Protein AF-A0A0D7BAQ0-F1 (afdb_monomer)

Secondary structure (DSSP, 8-state):
--TTTSPPPPTT-TTSTT-HHHHHHHHHHHHHHHHHHHHHHHHHHHHHHHHHHHHHHHHHHHHHHHGGGS--HHHHHHHHHHHHHHHHHHHHTT--GGGSPPPS--TTSPP---HHHHHHHHHHHHHHHHHHHHHHHHHHHHHHHHHHHSPPPS-HHHHHHHHHHHHHHHHHTTHHHHHHHHHHHHHHHHHHHHHHHHHHHHH-

Organism: NCBI:txid1314674

Structure (mmCIF, N/CA/C/O backbone):
data_AF-A0A0D7BAQ0-F1
#
_entry.id   AF-A0A0D7BAQ0-F1
#
loop_
_atom_site.group_PDB
_atom_site.id
_atom_site.type_symbol
_atom_site.label_atom_id
_atom_site.label_alt_id
_atom_site.label_comp_id
_atom_site.label_asym_id
_atom_site.label_entity_id
_atom_site.label_seq_id
_atom_site.pdbx_PDB_ins_code
_atom_site.Cartn_x
_atom_site.Cartn_y
_atom_site.Cartn_z
_atom_site.occupancy
_atom_site.B_iso_or_equiv
_atom_site.auth_seq_id
_atom_site.auth_comp_id
_atom_site.auth_asym_id
_atom_site.auth_atom_id
_atom_site.pdbx_PDB_model_num
ATOM 1 N N . ASP A 1 1 ? -19.296 -17.611 36.988 1.00 74.00 1 ASP A N 1
ATOM 2 C CA . ASP A 1 1 ? -20.441 -17.110 37.763 1.00 74.00 1 ASP A CA 1
ATOM 3 C C . ASP A 1 1 ? -20.074 -15.770 38.400 1.00 74.00 1 ASP A C 1
ATOM 5 O O . ASP A 1 1 ? -19.081 -15.692 39.117 1.00 74.00 1 ASP A O 1
ATOM 9 N N . TYR A 1 2 ? -20.803 -14.703 38.065 1.00 78.00 2 TYR A N 1
ATOM 10 C CA . TYR A 1 2 ? -20.514 -13.342 38.534 1.00 78.00 2 TYR A CA 1
ATOM 11 C C . TYR A 1 2 ? -20.986 -13.081 39.969 1.00 78.00 2 TYR A C 1
ATOM 13 O O . TYR A 1 2 ? -20.506 -12.139 40.601 1.00 78.00 2 TYR A O 1
ATOM 21 N N . THR A 1 3 ? -21.876 -13.924 40.498 1.00 75.31 3 THR A N 1
ATOM 22 C CA . THR A 1 3 ? -22.394 -13.815 41.872 1.00 75.31 3 THR A CA 1
ATOM 23 C C . THR A 1 3 ? -21.306 -14.059 42.921 1.00 75.31 3 THR A C 1
ATOM 25 O O . THR A 1 3 ? -21.294 -13.406 43.959 1.00 75.31 3 THR A O 1
ATOM 28 N N . HIS A 1 4 ? -20.321 -14.905 42.604 1.00 78.62 4 HIS A N 1
ATOM 29 C CA . HIS A 1 4 ? -19.128 -15.129 43.423 1.00 78.62 4 HIS A CA 1
ATOM 30 C C . HIS A 1 4 ? -18.068 -14.023 43.282 1.00 78.62 4 HIS A C 1
ATOM 32 O O . HIS A 1 4 ? -17.250 -13.838 44.180 1.00 78.62 4 HIS A O 1
ATOM 38 N N . LYS A 1 5 ? -18.062 -13.287 42.160 1.00 83.38 5 LYS A N 1
ATOM 39 C CA . LYS A 1 5 ? -17.069 -12.237 41.864 1.00 83.38 5 LYS A CA 1
ATOM 40 C C . LYS A 1 5 ? -17.479 -10.870 42.418 1.00 83.38 5 LYS A C 1
ATOM 42 O O . LYS A 1 5 ? -16.619 -10.083 42.811 1.00 83.38 5 LYS A O 1
ATOM 47 N N . TYR A 1 6 ? -18.781 -10.584 42.461 1.00 85.56 6 TYR A N 1
ATOM 48 C CA . TYR A 1 6 ? -19.325 -9.326 42.963 1.00 85.56 6 TYR A CA 1
ATOM 49 C C . TYR A 1 6 ? -20.476 -9.575 43.943 1.00 85.56 6 TYR A C 1
ATOM 51 O O . TYR A 1 6 ? -21.521 -10.112 43.565 1.00 85.56 6 TYR A O 1
ATOM 59 N N . ALA A 1 7 ? -20.290 -9.119 45.186 1.00 83.50 7 ALA A N 1
ATOM 60 C CA . ALA A 1 7 ? -21.321 -9.144 46.221 1.00 83.50 7 ALA A CA 1
ATOM 61 C C . ALA A 1 7 ? -22.587 -8.390 45.780 1.00 83.50 7 ALA A C 1
ATOM 63 O O . ALA A 1 7 ? -22.515 -7.469 44.962 1.00 83.50 7 ALA A O 1
ATOM 64 N N . GLU A 1 8 ? -23.737 -8.792 46.320 1.00 83.56 8 GLU A N 1
ATOM 65 C CA . GLU A 1 8 ? -25.006 -8.106 46.077 1.00 83.56 8 GLU A CA 1
ATOM 66 C C . GLU A 1 8 ? -24.949 -6.657 46.554 1.00 83.56 8 GLU A C 1
ATOM 68 O O . GLU A 1 8 ? -24.382 -6.342 47.604 1.00 83.56 8 GLU A O 1
ATOM 73 N N . ASP A 1 9 ? -25.520 -5.765 45.748 1.00 85.44 9 ASP A N 1
ATOM 74 C CA . ASP A 1 9 ? -25.642 -4.375 46.147 1.00 85.44 9 ASP A CA 1
ATOM 75 C C . ASP A 1 9 ? -26.728 -4.252 47.228 1.00 85.44 9 ASP A C 1
ATOM 77 O O . ASP A 1 9 ? -27.717 -4.986 47.201 1.00 85.44 9 ASP A O 1
ATOM 81 N N . PRO A 1 10 ? -26.596 -3.304 48.170 1.00 83.88 10 PRO A N 1
ATOM 82 C CA . PRO A 1 10 ? -27.653 -3.023 49.130 1.00 83.88 10 PRO A CA 1
ATOM 83 C C . PRO A 1 10 ? -28.977 -2.672 48.428 1.00 83.88 10 PRO A C 1
ATOM 85 O O . PRO A 1 10 ? -28.941 -2.029 47.368 1.00 83.88 10 PRO A O 1
ATOM 88 N N . PRO A 1 11 ? -30.135 -2.973 49.048 1.00 78.25 11 PRO A N 1
ATOM 89 C CA . PRO A 1 11 ? -31.437 -2.585 48.516 1.00 78.25 11 PRO A CA 1
ATOM 90 C C . PRO A 1 11 ? -31.461 -1.098 48.130 1.00 78.25 11 PRO A C 1
ATOM 92 O O . PRO A 1 11 ? -30.957 -0.244 48.863 1.00 78.25 11 PRO A O 1
ATOM 95 N N . HIS A 1 12 ? -32.021 -0.792 46.956 1.00 78.62 12 HIS A N 1
ATOM 96 C CA . HIS A 1 12 ? -32.077 0.546 46.337 1.00 78.62 12 HIS A CA 1
ATOM 97 C C . HIS A 1 12 ? -30.748 1.128 45.811 1.00 78.62 12 HIS A C 1
ATOM 99 O O . HIS A 1 12 ? -30.758 2.220 45.239 1.00 78.62 12 HIS A O 1
ATOM 105 N N . LYS A 1 13 ? -29.611 0.424 45.925 1.00 81.12 13 LYS A N 1
ATOM 106 C CA . LYS A 1 13 ? -28.320 0.841 45.330 1.00 81.12 13 LYS A CA 1
ATOM 107 C C . LYS A 1 13 ? -27.930 0.079 44.061 1.00 81.12 13 LYS A C 1
ATOM 109 O O . LYS A 1 13 ? -26.912 0.404 43.453 1.00 81.12 13 LYS A O 1
ATOM 114 N N . GLU A 1 14 ? -28.776 -0.837 43.602 1.00 81.38 14 GLU A N 1
ATOM 115 C CA . GLU A 1 14 ? -28.544 -1.715 42.442 1.00 81.38 14 GLU A CA 1
ATOM 116 C C . GLU A 1 14 ? -28.407 -0.983 41.092 1.00 81.38 14 GLU A C 1
ATOM 118 O O . GLU A 1 14 ? -27.883 -1.536 40.129 1.00 81.38 14 GLU A O 1
ATOM 123 N N . MET A 1 15 ? -28.840 0.281 41.002 1.00 80.62 15 MET A N 1
ATOM 124 C CA . MET A 1 15 ? -28.641 1.138 39.817 1.00 80.62 15 MET A CA 1
ATOM 125 C C . MET A 1 15 ? -27.615 2.260 40.038 1.00 80.62 15 MET A C 1
ATOM 127 O O . MET A 1 15 ? -27.442 3.138 39.185 1.00 80.62 15 MET A O 1
ATOM 131 N N . GLY A 1 16 ? -26.930 2.253 41.184 1.00 86.00 16 GLY A N 1
ATOM 132 C CA . GLY A 1 16 ? -25.910 3.236 41.520 1.00 86.00 16 GLY A CA 1
ATOM 133 C C . GLY A 1 16 ? -24.737 3.243 40.527 1.00 86.00 16 GLY A C 1
ATOM 134 O O . GLY A 1 16 ? -24.518 2.279 39.792 1.00 86.00 16 GLY A O 1
ATOM 135 N N . PRO A 1 17 ? -23.925 4.314 40.503 1.00 85.81 17 PRO A N 1
ATOM 136 C CA . PRO A 1 17 ? -22.794 4.442 39.576 1.00 85.81 17 PRO A CA 1
ATOM 137 C C . PRO A 1 17 ? -21.732 3.336 39.733 1.00 85.81 17 PRO A C 1
ATOM 139 O O . PRO A 1 17 ? -21.004 3.040 38.787 1.00 85.81 17 PRO A O 1
ATOM 142 N N . ALA A 1 18 ? -21.666 2.702 40.908 1.00 87.06 18 ALA A N 1
ATOM 143 C CA . ALA A 1 18 ? -20.763 1.596 41.224 1.00 87.06 18 ALA A CA 1
ATOM 144 C C . ALA A 1 18 ? -21.474 0.240 41.400 1.00 87.06 18 ALA A C 1
ATOM 146 O O . ALA A 1 18 ? -20.861 -0.688 41.932 1.00 87.06 18 ALA A O 1
ATOM 147 N N . ALA A 1 19 ? -22.737 0.133 40.973 1.00 89.50 19 ALA A N 1
ATOM 148 C CA . ALA A 1 19 ? -23.523 -1.086 41.118 1.00 89.50 19 ALA A CA 1
ATOM 149 C C . ALA A 1 19 ? -22.883 -2.284 40.405 1.00 89.50 19 ALA A C 1
ATOM 151 O O . ALA A 1 19 ? -22.210 -2.139 39.375 1.00 89.50 19 ALA A O 1
ATOM 152 N N . ARG A 1 20 ? -23.141 -3.477 40.940 1.00 88.62 20 ARG A N 1
ATOM 153 C CA . ARG A 1 20 ? -22.715 -4.776 40.421 1.00 88.62 20 ARG A CA 1
ATOM 154 C C . ARG A 1 20 ? -23.030 -4.932 38.940 1.00 88.62 20 ARG A C 1
ATOM 156 O O . ARG A 1 20 ? -22.159 -5.382 38.203 1.00 88.62 20 ARG A O 1
ATOM 163 N N . LEU A 1 21 ? -24.212 -4.502 38.492 1.00 91.25 21 LEU A N 1
ATOM 164 C CA . LEU A 1 21 ? -24.620 -4.582 37.085 1.00 91.25 21 LEU A CA 1
ATOM 165 C C . LEU A 1 21 ? -23.580 -3.959 36.141 1.00 91.25 21 LEU A C 1
ATOM 167 O O . LEU A 1 21 ? -23.201 -4.574 35.150 1.00 91.25 21 LEU A O 1
ATOM 171 N N . TRP A 1 22 ? -23.072 -2.766 36.465 1.00 91.25 22 TRP A N 1
ATOM 172 C CA . TRP A 1 22 ? -22.083 -2.076 35.631 1.00 91.25 22 TRP A CA 1
ATOM 173 C C . TRP A 1 22 ? -20.721 -2.767 35.647 1.00 91.25 22 TRP A C 1
ATOM 175 O O . TRP A 1 22 ? -20.007 -2.733 34.650 1.00 91.25 22 TRP A O 1
ATOM 185 N N . LYS A 1 23 ? -20.351 -3.401 36.765 1.00 90.06 23 LYS A N 1
ATOM 186 C CA . LYS A 1 23 ? -19.109 -4.179 36.861 1.00 90.06 23 LYS A CA 1
ATOM 187 C C . LYS A 1 23 ? -19.191 -5.443 36.005 1.00 90.06 23 LYS A C 1
ATOM 189 O O . LYS A 1 23 ? -18.292 -5.678 35.210 1.00 90.06 23 LYS A O 1
ATOM 194 N N . VAL A 1 24 ? -20.301 -6.179 36.102 1.00 91.62 24 VAL A N 1
ATOM 195 C CA . VAL A 1 24 ? -20.573 -7.364 35.272 1.00 91.62 24 VAL A CA 1
ATOM 196 C C . VAL A 1 24 ? -20.623 -6.997 33.790 1.00 91.62 24 VAL A C 1
ATOM 198 O O . VAL A 1 24 ? -19.991 -7.661 32.977 1.00 91.62 24 VAL A O 1
ATOM 201 N N . TYR A 1 25 ? -21.314 -5.910 33.438 1.00 90.94 25 TYR A N 1
ATOM 202 C CA . TYR A 1 25 ? -21.358 -5.417 32.063 1.00 90.94 25 TYR A CA 1
ATOM 203 C C . TYR A 1 25 ? -19.962 -5.088 31.526 1.00 90.94 25 TYR A C 1
ATOM 205 O O . TYR A 1 25 ? -19.629 -5.498 30.423 1.00 90.94 25 TYR A O 1
ATOM 213 N N . ASN A 1 26 ? -19.143 -4.358 32.291 1.00 92.31 26 ASN A N 1
ATOM 214 C CA . ASN A 1 26 ? -17.795 -3.997 31.854 1.00 92.31 26 ASN A CA 1
ATOM 215 C C . ASN A 1 26 ? -16.884 -5.223 31.713 1.00 92.31 26 ASN A C 1
ATOM 217 O O . ASN A 1 26 ? -16.086 -5.255 30.785 1.00 92.31 26 ASN A O 1
ATOM 221 N N . ASP A 1 27 ? -17.006 -6.218 32.596 1.00 91.12 27 ASP A N 1
ATOM 222 C CA . ASP A 1 27 ? -16.268 -7.480 32.481 1.00 91.12 27 ASP A CA 1
ATOM 223 C C . ASP A 1 27 ? -16.623 -8.223 31.189 1.00 91.12 27 ASP A C 1
ATOM 225 O O . ASP A 1 27 ? -15.735 -8.670 30.467 1.00 91.12 27 ASP A O 1
ATOM 229 N N . GLU A 1 28 ? -17.916 -8.351 30.889 1.00 91.81 28 GLU A N 1
ATOM 230 C CA . GLU A 1 28 ? -18.373 -9.060 29.693 1.00 91.81 28 GLU A CA 1
ATOM 231 C C . GLU A 1 28 ? -18.040 -8.280 28.415 1.00 91.81 28 GLU A C 1
ATOM 233 O O . GLU A 1 28 ? -17.529 -8.846 27.451 1.00 91.81 28 GLU A O 1
ATOM 238 N N . ALA A 1 29 ? -18.243 -6.959 28.436 1.00 91.12 29 ALA A N 1
ATOM 239 C CA . ALA A 1 29 ? -17.867 -6.074 27.341 1.00 91.12 29 ALA A CA 1
ATOM 240 C C . ALA A 1 29 ? -16.358 -6.107 27.084 1.00 91.12 29 ALA A C 1
ATOM 242 O O . ALA A 1 29 ? -15.950 -6.120 25.932 1.00 91.12 29 ALA A O 1
ATOM 243 N N . SER A 1 30 ? -15.534 -6.176 28.133 1.00 90.31 30 SER A N 1
ATOM 244 C CA . SER A 1 30 ? -14.080 -6.251 27.986 1.00 90.31 30 SER A CA 1
ATOM 245 C C . SER A 1 30 ? -13.619 -7.538 27.307 1.00 90.31 30 SER A C 1
ATOM 247 O O . SER A 1 30 ? -12.619 -7.491 26.600 1.00 90.31 30 SER A O 1
ATOM 249 N N . LYS A 1 31 ? -14.301 -8.671 27.520 1.00 90.81 31 LYS A N 1
ATOM 250 C CA . LYS A 1 31 ? -13.980 -9.924 26.817 1.00 90.81 31 LYS A CA 1
ATOM 251 C C . LYS A 1 31 ? -14.320 -9.816 25.337 1.00 90.81 31 LYS A C 1
ATOM 253 O O . LYS A 1 31 ? -13.448 -10.014 24.506 1.00 90.81 31 LYS A O 1
ATOM 258 N N . PHE A 1 32 ? -15.551 -9.398 25.034 1.00 91.44 32 PHE A N 1
ATOM 259 C CA . PHE A 1 32 ? -15.997 -9.173 23.659 1.00 91.44 32 PHE A CA 1
ATOM 260 C C . PHE A 1 32 ? -15.091 -8.181 22.916 1.00 91.44 32 PHE A C 1
ATOM 262 O O . PHE A 1 32 ? -14.741 -8.397 21.759 1.00 91.44 32 PHE A O 1
ATOM 269 N N . ASP A 1 33 ? -14.704 -7.092 23.587 1.00 92.44 33 ASP A N 1
ATOM 270 C CA . ASP A 1 33 ? -13.825 -6.076 23.016 1.00 92.44 33 ASP A CA 1
ATOM 271 C C . ASP A 1 33 ? -12.420 -6.608 22.777 1.00 92.44 33 ASP A C 1
ATOM 273 O O . ASP A 1 33 ? -11.841 -6.251 21.759 1.00 92.44 33 ASP A O 1
ATOM 277 N N . SER A 1 34 ? -11.879 -7.438 23.677 1.00 92.00 34 SER A N 1
ATOM 278 C CA . SER A 1 34 ? -10.570 -8.064 23.468 1.00 92.00 34 SER A CA 1
ATOM 279 C C . SER A 1 34 ? -10.599 -8.939 22.225 1.00 92.00 34 SER A C 1
ATOM 281 O O . SER A 1 34 ? -9.824 -8.684 21.314 1.00 92.00 34 SER A O 1
ATOM 283 N N . ASP A 1 35 ? -11.552 -9.871 22.141 1.00 93.25 35 ASP A N 1
ATOM 284 C CA . ASP A 1 35 ? -11.651 -10.812 21.021 1.00 93.25 35 ASP A CA 1
ATOM 285 C C . ASP A 1 35 ? -11.775 -10.063 19.679 1.00 93.25 35 ASP A C 1
ATOM 287 O O . ASP A 1 35 ? -11.009 -10.293 18.747 1.00 93.25 35 ASP A O 1
ATOM 291 N N . MET A 1 36 ? -12.680 -9.079 19.600 1.00 92.44 36 MET A N 1
ATOM 292 C CA . MET A 1 36 ? -12.879 -8.273 18.390 1.00 92.44 36 MET A CA 1
ATOM 293 C C . MET A 1 36 ? -11.643 -7.440 18.018 1.00 92.44 36 MET A C 1
ATOM 295 O O . MET A 1 36 ? -11.319 -7.280 16.840 1.00 92.44 36 MET A O 1
ATOM 299 N N . VAL A 1 37 ? -10.987 -6.834 19.010 1.00 93.56 37 VAL A N 1
ATOM 300 C CA . VAL A 1 37 ? -9.830 -5.965 18.780 1.00 93.56 37 VAL A CA 1
ATOM 301 C C . VAL A 1 37 ? -8.603 -6.769 18.378 1.00 93.56 37 VAL A C 1
ATOM 303 O O . VAL A 1 37 ? -7.846 -6.296 17.530 1.00 93.56 37 VAL A O 1
ATOM 306 N N . ASP A 1 38 ? -8.397 -7.930 18.987 1.00 94.31 38 ASP A N 1
ATOM 307 C CA . ASP A 1 38 ? -7.258 -8.793 18.705 1.00 94.31 38 ASP A CA 1
ATOM 308 C C . ASP A 1 38 ? -7.356 -9.319 17.264 1.00 94.31 38 ASP A C 1
ATOM 310 O O . ASP A 1 38 ? -6.421 -9.111 16.491 1.00 94.31 38 ASP A O 1
ATOM 314 N N . ASP A 1 39 ? -8.535 -9.787 16.831 1.00 94.19 39 ASP A N 1
ATOM 315 C CA . ASP A 1 39 ? -8.791 -10.177 15.434 1.00 94.19 39 ASP A CA 1
ATOM 316 C C . ASP A 1 39 ? -8.488 -9.043 14.436 1.00 94.19 39 ASP A C 1
ATOM 318 O O . ASP A 1 39 ? -7.850 -9.241 13.395 1.00 94.19 39 ASP A O 1
ATOM 322 N N . TRP A 1 40 ? -8.941 -7.818 14.730 1.00 95.38 40 TRP A N 1
ATOM 323 C CA . TRP A 1 40 ? -8.690 -6.674 13.850 1.00 95.38 40 TRP A CA 1
ATOM 324 C C . TRP A 1 40 ? -7.222 -6.260 13.833 1.00 95.38 40 TRP A C 1
ATOM 326 O O . TRP A 1 40 ? -6.709 -5.896 12.774 1.00 95.38 4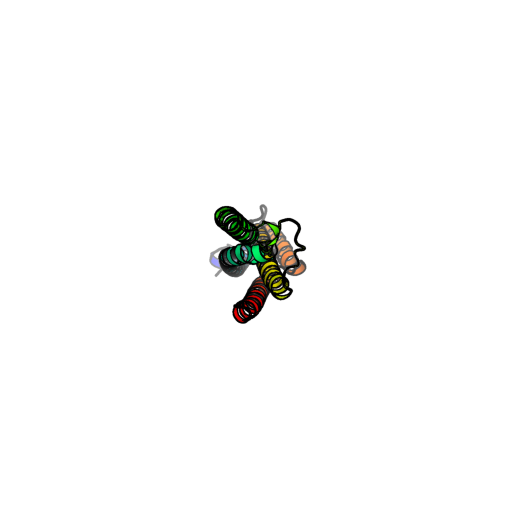0 TRP A O 1
ATOM 336 N N . LYS A 1 41 ? -6.541 -6.276 14.982 1.00 95.31 41 LYS A N 1
ATOM 337 C CA . LYS A 1 41 ? -5.117 -5.935 15.061 1.00 95.31 41 LYS A CA 1
ATOM 338 C C . LYS A 1 41 ? -4.284 -6.931 14.275 1.00 95.31 41 LYS A C 1
ATOM 340 O O . LYS A 1 41 ? -3.522 -6.483 13.424 1.00 95.31 41 LYS A O 1
ATOM 345 N N . ASP A 1 42 ? -4.499 -8.226 14.485 1.00 95.94 42 ASP A N 1
ATOM 346 C CA . ASP A 1 42 ? -3.769 -9.292 13.798 1.00 95.94 42 ASP A CA 1
ATOM 347 C C . ASP A 1 42 ? -3.960 -9.200 12.277 1.00 95.94 42 ASP A C 1
ATOM 349 O O . ASP A 1 42 ? -2.990 -9.239 11.513 1.00 95.94 42 ASP A O 1
ATOM 353 N N . GLY A 1 43 ? -5.199 -8.971 11.823 1.00 95.62 43 GLY A N 1
ATOM 354 C CA . GLY A 1 43 ? -5.497 -8.753 10.407 1.00 95.62 43 GLY A CA 1
ATOM 355 C C . GLY A 1 43 ? -4.795 -7.520 9.824 1.00 95.62 43 GLY A C 1
ATOM 356 O O . GLY A 1 43 ? -4.222 -7.584 8.735 1.00 95.62 43 GLY A O 1
ATOM 357 N N . LEU A 1 44 ? -4.795 -6.395 10.548 1.00 97.38 44 LEU A N 1
ATOM 358 C CA . LEU A 1 44 ? -4.116 -5.165 10.125 1.00 97.38 44 LEU A CA 1
ATOM 359 C C . LEU A 1 44 ? -2.588 -5.301 10.154 1.00 97.38 44 LEU A C 1
ATOM 361 O O . LEU A 1 44 ? -1.917 -4.738 9.291 1.00 97.38 44 LEU A O 1
ATOM 365 N N . ASP A 1 45 ? -2.028 -6.029 11.120 1.00 97.19 45 ASP A N 1
ATOM 366 C CA . ASP A 1 45 ? -0.598 -6.329 11.210 1.00 97.19 45 ASP A CA 1
ATOM 367 C C . ASP A 1 45 ? -0.126 -7.153 10.012 1.00 97.19 45 ASP A C 1
ATOM 369 O O . ASP A 1 45 ? 0.817 -6.755 9.321 1.00 97.19 45 ASP A O 1
ATOM 373 N N . MET A 1 46 ? -0.831 -8.243 9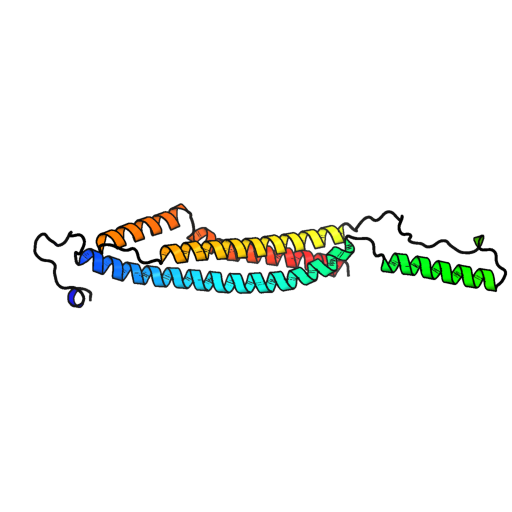.701 1.00 96.81 46 MET A N 1
ATOM 374 C CA . MET A 1 46 ? -0.544 -9.057 8.519 1.00 96.81 46 MET A CA 1
ATOM 375 C C . MET A 1 46 ? -0.638 -8.228 7.232 1.00 96.81 46 MET A C 1
ATOM 377 O O . MET A 1 46 ? 0.249 -8.296 6.377 1.00 96.81 46 MET A O 1
ATOM 381 N N . LEU A 1 47 ? -1.687 -7.413 7.104 1.00 96.94 47 LEU A N 1
ATOM 382 C CA . LEU A 1 47 ? -1.898 -6.563 5.939 1.00 96.94 47 LEU A CA 1
ATOM 383 C C . LEU A 1 47 ? -0.771 -5.539 5.753 1.00 96.94 47 LEU A C 1
ATOM 385 O O . LEU A 1 47 ? -0.325 -5.319 4.629 1.00 96.94 47 LEU A O 1
ATOM 389 N N . LEU A 1 48 ? -0.297 -4.925 6.839 1.00 97.81 48 LEU A N 1
ATOM 390 C CA . LEU A 1 48 ? 0.794 -3.950 6.803 1.00 97.81 48 LEU A CA 1
ATOM 391 C C . LEU A 1 48 ? 2.121 -4.584 6.393 1.00 97.81 48 LEU A C 1
ATOM 393 O O . LEU A 1 48 ? 2.842 -4.002 5.583 1.00 97.81 48 LEU A O 1
ATOM 397 N N . VAL A 1 49 ? 2.431 -5.777 6.907 1.00 97.81 49 VAL A N 1
ATOM 398 C CA . VAL A 1 49 ? 3.625 -6.529 6.490 1.00 97.81 49 VAL A CA 1
ATOM 399 C C . VAL A 1 49 ? 3.547 -6.857 5.002 1.00 97.81 49 VAL A C 1
ATOM 401 O O . VAL A 1 49 ? 4.502 -6.608 4.265 1.00 97.81 49 VAL A O 1
ATOM 404 N N . PHE A 1 50 ? 2.397 -7.352 4.541 1.00 96.56 50 PHE A N 1
ATOM 405 C CA . PHE A 1 50 ? 2.185 -7.655 3.130 1.00 96.56 50 PHE A CA 1
ATOM 406 C C . PHE A 1 50 ? 2.327 -6.406 2.249 1.00 96.56 50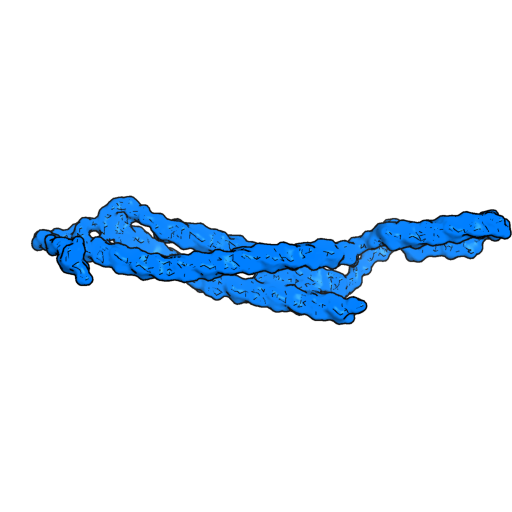 PHE A C 1
ATOM 408 O O . PHE A 1 50 ? 3.075 -6.430 1.275 1.00 96.56 50 PHE A O 1
ATOM 415 N N . ALA A 1 51 ? 1.679 -5.297 2.617 1.00 97.62 51 ALA A N 1
ATOM 416 C CA . ALA A 1 51 ? 1.756 -4.039 1.879 1.00 97.62 51 ALA A CA 1
ATOM 417 C C . ALA A 1 51 ? 3.183 -3.480 1.826 1.00 97.62 51 ALA A C 1
ATOM 419 O O . ALA A 1 51 ? 3.610 -3.003 0.775 1.00 97.62 51 ALA A O 1
ATOM 420 N N . ALA A 1 52 ? 3.946 -3.565 2.918 1.00 96.94 52 ALA A N 1
ATOM 421 C CA . ALA A 1 52 ? 5.335 -3.116 2.949 1.00 96.94 52 ALA A CA 1
ATOM 422 C C . ALA A 1 52 ? 6.229 -3.951 2.019 1.00 96.94 52 ALA A C 1
ATOM 424 O O . ALA A 1 52 ? 6.946 -3.387 1.192 1.00 96.94 52 ALA A O 1
ATOM 425 N N . LEU A 1 53 ? 6.152 -5.283 2.109 1.00 97.56 53 LEU A N 1
ATOM 426 C CA . LEU A 1 53 ? 6.935 -6.189 1.262 1.00 97.56 53 LEU A CA 1
ATOM 427 C C . LEU A 1 53 ? 6.569 -6.035 -0.216 1.00 97.56 53 LEU A C 1
ATOM 429 O O . LEU A 1 53 ? 7.450 -5.903 -1.064 1.00 97.56 53 LEU A O 1
ATOM 433 N N . PHE A 1 54 ? 5.271 -6.000 -0.519 1.00 97.44 54 PHE A N 1
ATOM 434 C CA . PHE A 1 54 ? 4.782 -5.816 -1.878 1.00 97.44 54 PHE A CA 1
ATOM 435 C C . PHE A 1 54 ? 5.214 -4.466 -2.457 1.00 97.44 54 PHE A C 1
ATOM 437 O O . PHE A 1 54 ? 5.723 -4.419 -3.573 1.00 97.44 54 PHE A O 1
ATOM 444 N N . SER A 1 55 ? 5.097 -3.378 -1.689 1.00 97.75 55 SER A N 1
ATOM 445 C CA . SER A 1 55 ? 5.531 -2.050 -2.140 1.00 97.75 55 SER A CA 1
ATOM 446 C C . SER A 1 55 ? 7.037 -1.996 -2.382 1.00 97.75 55 SER A C 1
ATOM 448 O O . SER A 1 55 ? 7.464 -1.368 -3.345 1.00 97.75 55 SER A O 1
ATOM 450 N N . ALA A 1 56 ? 7.845 -2.664 -1.552 1.00 97.06 56 ALA A N 1
ATOM 451 C CA . ALA A 1 56 ? 9.292 -2.722 -1.740 1.00 97.06 56 ALA A CA 1
ATOM 452 C C . ALA A 1 56 ? 9.662 -3.409 -3.062 1.00 97.06 56 ALA A C 1
ATOM 454 O O . ALA A 1 56 ? 10.416 -2.845 -3.851 1.00 97.06 56 ALA A O 1
ATOM 455 N N . VAL A 1 57 ? 9.077 -4.580 -3.333 1.00 96.12 57 VAL A N 1
ATOM 456 C CA . VAL A 1 57 ? 9.284 -5.305 -4.596 1.00 96.12 57 VAL A CA 1
ATOM 457 C C . VAL A 1 57 ? 8.761 -4.494 -5.782 1.00 96.12 57 VAL A C 1
ATOM 459 O O . VAL A 1 57 ? 9.453 -4.326 -6.776 1.00 96.12 57 VAL A O 1
ATOM 462 N N . LEU A 1 58 ? 7.561 -3.926 -5.686 1.00 96.62 58 LEU A N 1
ATOM 463 C CA . LEU A 1 58 ? 6.984 -3.130 -6.766 1.00 96.62 58 LEU A CA 1
ATOM 464 C C . LEU A 1 58 ? 7.802 -1.869 -7.070 1.00 96.62 58 LEU A C 1
ATOM 466 O O . LEU A 1 58 ? 7.923 -1.475 -8.226 1.00 96.62 58 LEU A O 1
ATOM 470 N N . THR A 1 59 ? 8.410 -1.261 -6.051 1.00 96.56 59 THR A N 1
ATOM 471 C CA . THR A 1 59 ? 9.277 -0.092 -6.232 1.00 96.56 59 THR A CA 1
ATOM 472 C C . THR A 1 59 ? 10.502 -0.432 -7.077 1.00 96.56 59 THR A C 1
ATOM 474 O O . THR A 1 59 ? 10.890 0.396 -7.893 1.00 96.56 59 THR A O 1
ATOM 477 N N . THR A 1 60 ? 11.086 -1.633 -6.960 1.00 95.81 60 THR A N 1
ATOM 478 C CA . THR A 1 60 ? 12.224 -2.005 -7.820 1.00 95.81 60 THR A CA 1
ATOM 479 C C . THR A 1 60 ? 11.801 -2.088 -9.282 1.00 95.81 60 THR A C 1
ATOM 481 O O . THR A 1 60 ? 12.465 -1.511 -10.132 1.00 95.81 60 THR A O 1
ATOM 484 N N . PHE A 1 61 ? 10.655 -2.711 -9.572 1.00 93.75 61 PHE A N 1
ATOM 485 C CA . PHE A 1 61 ? 10.099 -2.752 -10.928 1.00 93.75 61 PHE A CA 1
ATOM 486 C C . PHE A 1 61 ? 9.831 -1.352 -11.488 1.00 93.75 61 PHE A C 1
ATOM 488 O O . PHE A 1 61 ? 10.237 -1.054 -12.605 1.00 93.75 61 PHE A O 1
ATOM 495 N N . VAL A 1 62 ? 9.206 -0.479 -10.693 1.00 96.00 62 VAL A N 1
ATOM 496 C CA . VAL A 1 62 ? 8.924 0.909 -11.083 1.00 96.00 62 VAL A CA 1
ATOM 497 C C . VAL A 1 62 ? 10.211 1.690 -11.359 1.00 96.00 62 VAL A C 1
ATOM 499 O O . VAL A 1 62 ? 10.275 2.417 -12.345 1.00 96.00 62 VAL A O 1
ATOM 502 N N . VAL A 1 63 ? 11.243 1.546 -10.523 1.00 95.06 63 VAL A N 1
ATOM 503 C CA . VAL A 1 63 ? 12.532 2.229 -10.729 1.00 95.06 63 VAL A CA 1
ATOM 504 C C . VAL A 1 63 ? 13.183 1.785 -12.037 1.00 95.06 63 VAL A C 1
ATOM 506 O O . VAL A 1 63 ? 13.644 2.642 -12.787 1.00 95.06 63 VAL A O 1
ATOM 509 N N . GLU A 1 64 ? 13.171 0.489 -12.342 1.00 91.81 64 GLU A N 1
ATOM 510 C CA . GLU A 1 64 ? 13.721 -0.041 -13.593 1.00 91.81 64 GLU A CA 1
ATOM 511 C C . GLU A 1 64 ? 12.921 0.447 -14.812 1.00 91.81 64 GLU A C 1
ATOM 513 O O . GLU A 1 64 ? 13.481 1.055 -15.723 1.00 91.81 64 GLU A O 1
ATOM 518 N N . THR A 1 65 ? 11.594 0.279 -14.833 1.00 92.00 65 THR A N 1
ATOM 519 C CA . THR A 1 65 ? 10.800 0.637 -16.025 1.00 92.00 65 THR A CA 1
ATOM 520 C C . THR A 1 65 ? 10.556 2.123 -16.199 1.00 92.00 65 THR A C 1
ATOM 522 O O . THR A 1 65 ? 10.240 2.554 -17.307 1.00 92.00 65 THR A O 1
ATOM 525 N N . SER A 1 66 ? 10.685 2.929 -15.147 1.00 92.75 66 SER A N 1
ATOM 526 C CA . SER A 1 66 ? 10.544 4.382 -15.274 1.00 92.75 66 SER A CA 1
ATOM 527 C C . SER A 1 66 ? 11.666 5.001 -16.107 1.00 92.75 66 SER A C 1
ATOM 529 O O . SER A 1 66 ? 11.447 6.030 -16.742 1.00 92.75 66 SER A O 1
ATOM 531 N N . GLN A 1 67 ? 12.831 4.348 -16.179 1.00 90.56 67 GLN A N 1
ATOM 532 C CA . GLN A 1 67 ? 13.944 4.799 -17.017 1.00 90.56 67 GLN A CA 1
ATOM 533 C C . GLN A 1 67 ? 13.587 4.749 -18.507 1.00 90.56 67 GLN A C 1
ATOM 535 O O . GLN A 1 67 ? 13.978 5.646 -19.249 1.00 90.56 67 GLN A O 1
ATOM 540 N N . ALA A 1 68 ? 12.748 3.793 -18.926 1.00 87.38 68 ALA A N 1
ATOM 541 C CA . ALA A 1 68 ? 12.241 3.699 -20.299 1.00 87.38 68 ALA A CA 1
ATOM 542 C C . ALA A 1 68 ? 11.318 4.871 -20.696 1.00 87.38 68 ALA A C 1
ATOM 544 O O . ALA A 1 68 ? 11.018 5.064 -21.873 1.00 87.38 68 ALA A O 1
ATOM 545 N N . LEU A 1 69 ? 10.870 5.683 -19.729 1.00 89.25 69 LEU A N 1
ATOM 546 C CA . LEU A 1 69 ? 10.117 6.917 -19.978 1.00 89.25 69 LEU A CA 1
ATOM 547 C C . LEU A 1 69 ? 11.017 8.141 -20.182 1.00 89.25 69 LEU A C 1
ATOM 549 O O . LEU A 1 69 ? 10.506 9.253 -20.323 1.00 89.25 69 LEU A O 1
ATOM 553 N N . SER A 1 70 ? 12.336 7.956 -20.184 1.00 87.75 70 SER A N 1
ATOM 554 C CA . SER A 1 70 ? 13.326 9.005 -20.417 1.00 87.75 70 SER A CA 1
ATOM 555 C C . SER A 1 70 ? 14.309 8.607 -21.525 1.00 87.75 70 SER A C 1
ATOM 557 O O . SER A 1 70 ? 14.496 7.414 -21.760 1.00 87.75 70 SER A O 1
ATOM 559 N N . PRO A 1 71 ? 14.939 9.577 -22.217 1.00 85.38 71 PRO A N 1
ATOM 560 C CA . PRO A 1 71 ? 15.944 9.278 -23.234 1.00 85.38 71 PRO A CA 1
ATOM 561 C C . PRO A 1 71 ? 17.125 8.484 -22.661 1.00 85.38 71 PRO A C 1
ATOM 563 O O . PRO A 1 71 ? 17.682 8.866 -21.627 1.00 85.38 71 PRO A O 1
ATOM 566 N N . ASP A 1 72 ? 17.560 7.437 -23.367 1.00 87.94 72 ASP A N 1
ATOM 567 C CA . ASP A 1 72 ? 18.771 6.696 -23.008 1.00 87.94 72 ASP A CA 1
ATOM 568 C C . ASP A 1 72 ? 20.026 7.461 -23.464 1.00 87.94 72 ASP A C 1
ATOM 570 O O . ASP A 1 72 ? 20.495 7.370 -24.602 1.00 87.94 72 ASP A O 1
ATOM 574 N N . TYR A 1 73 ? 20.600 8.235 -22.543 1.00 86.94 73 TYR A N 1
ATOM 575 C CA . TYR A 1 73 ? 21.841 8.963 -22.796 1.00 86.94 73 TYR A CA 1
ATOM 576 C C . TYR A 1 73 ? 23.054 8.048 -23.008 1.00 86.94 73 TYR A C 1
ATOM 578 O O . TYR A 1 73 ? 24.038 8.497 -23.604 1.00 86.94 73 TYR A O 1
ATOM 586 N N . ALA A 1 74 ? 23.021 6.790 -22.557 1.00 88.38 74 ALA A N 1
ATOM 587 C CA . ALA A 1 74 ? 24.081 5.831 -22.846 1.00 88.38 74 ALA A CA 1
ATOM 588 C C . ALA A 1 74 ? 24.037 5.414 -24.322 1.00 88.38 74 ALA A C 1
ATOM 590 O O . ALA A 1 74 ? 25.085 5.397 -24.970 1.00 88.38 74 ALA A O 1
ATOM 591 N N . GLU A 1 75 ? 22.846 5.187 -24.882 1.00 88.38 75 GLU A N 1
ATOM 592 C CA . GLU A 1 75 ? 22.669 4.915 -26.313 1.00 88.38 75 GLU A CA 1
ATOM 593 C C . GLU A 1 75 ? 23.068 6.126 -27.173 1.00 88.38 75 GLU A C 1
ATOM 595 O O . GLU A 1 75 ? 23.833 5.978 -28.129 1.00 88.38 75 GLU A O 1
ATOM 600 N N . VAL A 1 76 ? 22.656 7.341 -26.783 1.00 90.88 76 VAL A N 1
ATOM 601 C CA . VAL A 1 76 ? 23.085 8.594 -27.442 1.00 90.88 76 VAL A CA 1
ATOM 602 C C . VAL A 1 76 ? 24.607 8.766 -27.378 1.00 90.88 76 VAL A C 1
ATOM 604 O O . VAL A 1 76 ? 25.242 9.222 -28.325 1.00 90.88 76 VAL A O 1
ATOM 607 N N . THR A 1 77 ? 25.237 8.404 -26.262 1.00 91.81 77 THR A N 1
ATOM 608 C CA . THR A 1 77 ? 26.699 8.475 -26.150 1.00 91.81 77 THR A CA 1
ATOM 609 C C . THR A 1 77 ? 27.363 7.426 -27.044 1.00 91.81 77 THR A C 1
ATOM 611 O O . THR A 1 77 ? 28.354 7.726 -27.710 1.00 91.81 77 THR A O 1
ATOM 614 N N . ALA A 1 78 ? 26.811 6.213 -27.107 1.00 92.94 78 ALA A N 1
ATOM 615 C CA . ALA A 1 78 ? 27.316 5.144 -27.958 1.00 92.94 78 ALA A CA 1
ATOM 616 C C . ALA A 1 78 ? 27.206 5.496 -29.452 1.00 92.94 78 ALA A C 1
ATOM 618 O O . ALA A 1 78 ? 28.173 5.287 -30.187 1.00 92.94 78 ALA A O 1
ATOM 619 N N . SER A 1 79 ? 26.090 6.086 -29.902 1.00 91.81 79 SER A N 1
ATOM 620 C CA . SER A 1 79 ? 25.918 6.532 -31.294 1.00 91.81 79 SER A CA 1
ATOM 621 C C . SER A 1 79 ? 26.961 7.586 -31.682 1.00 91.81 79 SER A C 1
ATOM 623 O O . SER A 1 79 ? 27.608 7.458 -32.724 1.00 91.81 79 SER A O 1
ATOM 625 N N . LEU A 1 80 ? 27.189 8.578 -30.815 1.00 92.50 80 LEU A N 1
ATOM 626 C CA . LEU A 1 80 ? 28.196 9.621 -31.018 1.00 92.50 80 LEU A CA 1
ATOM 627 C C . LEU A 1 80 ? 29.623 9.056 -31.000 1.00 92.50 80 LEU A C 1
ATOM 629 O O . LEU A 1 80 ? 30.469 9.473 -31.790 1.00 92.50 80 LEU A O 1
ATOM 633 N N . MET A 1 81 ? 29.909 8.078 -30.134 1.00 92.44 81 MET A N 1
ATOM 634 C CA . MET A 1 81 ? 31.205 7.393 -30.124 1.00 92.44 81 MET A CA 1
ATOM 635 C C . MET A 1 81 ? 31.444 6.601 -31.412 1.00 92.44 81 MET A C 1
ATOM 637 O O . MET A 1 81 ? 32.553 6.633 -31.947 1.00 92.44 81 MET A O 1
ATOM 641 N N . VAL A 1 82 ? 30.427 5.913 -31.937 1.00 93.19 82 VAL A N 1
ATOM 642 C CA . VAL A 1 82 ? 30.525 5.190 -33.214 1.00 93.19 82 VAL A CA 1
ATOM 643 C C . VAL A 1 82 ? 30.825 6.153 -34.364 1.00 93.19 82 VAL A C 1
ATOM 645 O O . VAL A 1 82 ? 31.717 5.863 -35.167 1.00 93.19 82 VAL A O 1
ATOM 648 N N . GLU A 1 83 ? 30.154 7.309 -34.411 1.00 92.50 83 GLU A N 1
ATOM 649 C CA . GLU A 1 83 ? 30.444 8.367 -35.386 1.00 92.50 83 GLU A CA 1
ATOM 650 C C . GLU A 1 83 ? 31.889 8.867 -35.244 1.00 92.50 83 GLU A C 1
ATOM 652 O O . GLU A 1 83 ? 32.640 8.873 -36.220 1.00 92.50 83 GLU A O 1
ATOM 657 N N . LEU A 1 84 ? 32.341 9.183 -34.026 1.00 92.69 84 LEU A N 1
ATOM 658 C CA . LEU A 1 84 ? 33.710 9.644 -33.776 1.00 92.69 84 LEU A CA 1
ATOM 659 C C . LEU A 1 84 ? 34.766 8.617 -34.235 1.00 92.69 84 LEU A C 1
ATOM 661 O O . LEU A 1 84 ? 35.773 8.969 -34.859 1.00 92.69 84 LEU A O 1
ATOM 665 N N . ILE A 1 85 ? 34.535 7.327 -33.981 1.00 93.44 85 ILE A N 1
ATOM 666 C CA . ILE A 1 85 ? 35.419 6.243 -34.438 1.00 93.44 85 ILE A CA 1
ATOM 667 C C . ILE A 1 85 ? 35.392 6.113 -35.973 1.00 93.44 85 ILE A C 1
ATOM 669 O O . ILE A 1 85 ? 36.387 5.718 -36.587 1.00 93.44 85 ILE A O 1
ATOM 673 N N . ALA A 1 86 ? 34.271 6.416 -36.627 1.00 90.94 86 ALA A N 1
ATOM 674 C CA . ALA A 1 86 ? 34.187 6.431 -38.085 1.00 90.94 86 ALA A CA 1
ATOM 675 C C . ALA A 1 86 ? 34.922 7.642 -38.690 1.00 90.94 86 ALA A C 1
ATOM 677 O O . ALA A 1 86 ? 35.698 7.461 -39.629 1.00 90.94 86 ALA A O 1
ATOM 678 N N . VAL A 1 87 ? 34.780 8.837 -38.102 1.00 92.06 87 VAL A N 1
ATOM 679 C CA . VAL A 1 87 ? 35.504 10.059 -38.505 1.00 92.06 87 VAL A CA 1
ATOM 680 C C . VAL A 1 87 ? 37.015 9.877 -38.392 1.00 92.06 87 VAL A C 1
ATOM 682 O O . VAL A 1 87 ? 37.753 10.191 -39.328 1.00 92.06 87 VAL A O 1
ATOM 685 N N . THR A 1 88 ? 37.495 9.311 -37.283 1.00 91.38 88 THR A N 1
ATOM 686 C CA . THR A 1 88 ? 38.932 9.044 -37.092 1.00 91.38 88 THR A CA 1
ATOM 687 C C . THR A 1 88 ? 39.483 8.053 -38.123 1.00 91.38 88 THR A C 1
ATOM 689 O O . THR A 1 88 ? 40.565 8.278 -38.666 1.00 91.38 88 THR A O 1
ATOM 692 N N . ARG A 1 89 ? 38.731 6.997 -38.468 1.00 90.19 89 ARG A N 1
ATOM 693 C CA . ARG A 1 89 ? 39.105 6.050 -39.536 1.00 90.19 89 ARG A CA 1
ATOM 694 C C . ARG A 1 89 ? 39.104 6.692 -40.923 1.00 90.19 89 ARG A C 1
ATOM 696 O O . ARG A 1 89 ? 40.061 6.491 -41.669 1.00 90.19 89 ARG A O 1
ATOM 703 N N . ALA A 1 90 ? 38.078 7.475 -41.257 1.00 90.06 90 ALA A N 1
ATOM 704 C CA . ALA A 1 90 ? 37.995 8.186 -42.532 1.00 90.06 90 ALA A CA 1
ATOM 705 C C . ALA A 1 90 ? 39.194 9.130 -42.704 1.00 90.06 90 ALA A C 1
ATOM 707 O O . ALA A 1 90 ? 39.926 9.015 -43.690 1.00 90.06 90 ALA A O 1
ATOM 708 N N . SER A 1 91 ? 39.484 9.943 -41.681 1.00 88.56 91 SER A N 1
ATOM 709 C CA . SER A 1 91 ? 40.641 10.841 -41.660 1.00 88.56 91 SER A CA 1
ATOM 710 C C . SER A 1 91 ? 41.972 10.097 -41.809 1.00 88.56 91 SER A C 1
ATOM 712 O O . SER A 1 91 ? 42.848 10.577 -42.524 1.00 88.56 91 SER A O 1
ATOM 714 N N . ALA A 1 92 ? 42.136 8.933 -41.171 1.00 90.06 92 ALA A N 1
ATOM 715 C CA . ALA A 1 92 ? 43.350 8.123 -41.296 1.00 90.06 92 ALA A CA 1
ATOM 716 C C . ALA A 1 92 ? 43.515 7.502 -42.696 1.00 90.06 92 ALA A C 1
ATOM 718 O O . ALA A 1 92 ? 44.634 7.337 -43.173 1.00 90.06 92 ALA A O 1
ATOM 719 N N . SER A 1 93 ? 42.408 7.177 -43.368 1.00 89.56 93 SER A N 1
ATOM 720 C CA . SER A 1 93 ? 42.397 6.635 -44.734 1.00 89.56 93 SER A CA 1
ATOM 721 C C . SER A 1 93 ? 42.493 7.697 -45.841 1.00 89.56 93 SER A C 1
ATOM 723 O O . SER A 1 93 ? 42.529 7.347 -47.018 1.00 89.56 93 SER A O 1
ATOM 725 N N . GLY A 1 94 ? 42.529 8.987 -45.483 1.00 85.62 94 GLY A N 1
ATOM 726 C CA . GLY A 1 94 ? 42.508 10.099 -46.439 1.00 85.62 94 GLY A CA 1
ATOM 727 C C . GLY A 1 94 ? 41.140 10.348 -47.088 1.00 85.62 94 GLY A C 1
ATOM 728 O O . GLY A 1 94 ? 41.055 11.103 -48.055 1.00 85.62 94 GLY A O 1
ATOM 729 N N . ALA A 1 95 ? 40.075 9.727 -46.575 1.00 84.62 95 ALA A N 1
ATOM 730 C CA . ALA A 1 95 ? 38.702 9.978 -46.996 1.00 84.62 95 ALA A CA 1
ATOM 731 C C . ALA A 1 95 ? 38.153 11.252 -46.329 1.00 84.62 95 ALA A C 1
ATOM 733 O O . ALA A 1 95 ? 38.486 11.567 -45.185 1.00 84.62 95 ALA A O 1
ATOM 734 N N . GLY A 1 96 ? 37.302 11.993 -47.045 1.00 81.75 96 GLY A N 1
ATOM 735 C CA . GLY A 1 96 ? 36.659 13.202 -46.522 1.00 81.75 96 GLY A CA 1
ATOM 736 C C . GLY A 1 96 ? 35.632 12.894 -45.428 1.00 81.75 96 GLY A C 1
ATOM 737 O O . GLY A 1 96 ? 34.990 11.845 -45.455 1.00 81.75 96 GLY A O 1
ATOM 738 N N . VAL A 1 97 ? 35.447 13.823 -44.487 1.00 79.81 97 VAL A N 1
ATOM 739 C CA . VAL A 1 97 ? 34.495 13.684 -43.363 1.00 79.81 97 VAL A CA 1
ATOM 740 C C . VAL A 1 97 ? 33.056 13.494 -43.856 1.00 79.81 97 VAL A C 1
ATOM 742 O O . VAL A 1 97 ? 32.311 12.723 -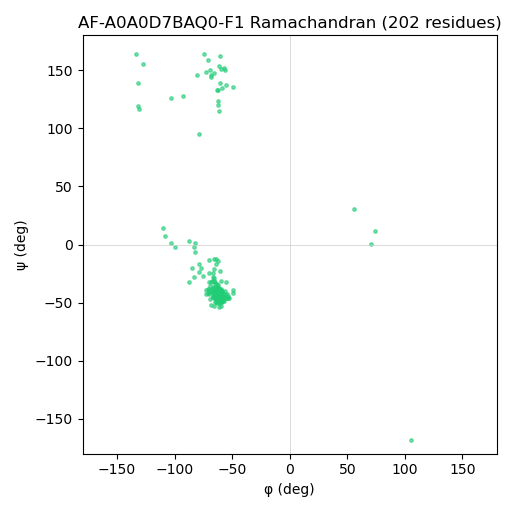43.264 1.00 79.81 97 VAL A O 1
ATOM 745 N N . ASP A 1 98 ? 32.706 14.080 -45.002 1.00 83.00 98 ASP A N 1
ATOM 746 C CA . ASP A 1 98 ? 31.380 13.960 -45.627 1.00 83.00 98 ASP A CA 1
ATOM 747 C C . ASP A 1 98 ? 31.023 12.525 -46.064 1.00 83.00 98 ASP A C 1
ATOM 749 O O . ASP A 1 98 ? 29.876 12.239 -46.396 1.00 83.00 98 ASP A O 1
ATOM 753 N N . SER A 1 99 ? 31.999 11.608 -46.081 1.00 80.38 99 SER A N 1
ATOM 754 C CA . SER A 1 99 ? 31.767 10.184 -46.364 1.00 80.38 99 SER A CA 1
ATOM 755 C C . SER A 1 99 ? 31.296 9.381 -45.144 1.00 80.38 99 SER A C 1
ATOM 757 O O . SER A 1 99 ? 30.955 8.204 -45.283 1.00 80.38 99 SER A O 1
ATOM 759 N N . VAL A 1 100 ? 31.275 9.993 -43.955 1.00 85.88 100 VAL A N 1
ATOM 760 C CA . VAL A 1 100 ? 30.881 9.349 -42.699 1.00 85.88 100 VAL A CA 1
ATOM 761 C C . VAL A 1 100 ? 29.387 9.570 -42.435 1.00 85.88 100 VAL A C 1
ATOM 763 O O . VAL A 1 100 ? 28.931 10.712 -42.446 1.00 85.88 100 VAL A O 1
ATOM 766 N N . PRO A 1 101 ? 28.606 8.507 -42.168 1.00 84.69 101 PRO A N 1
ATOM 767 C CA . PRO A 1 101 ? 27.226 8.655 -41.718 1.00 84.69 101 PRO A CA 1
ATOM 768 C C . PRO A 1 101 ? 27.161 9.387 -40.371 1.00 84.69 101 PRO A C 1
ATOM 770 O O . PRO A 1 101 ? 27.883 9.022 -39.443 1.00 84.69 101 PRO A O 1
ATOM 773 N N . ALA A 1 102 ? 26.273 10.376 -40.257 1.00 85.38 102 ALA A N 1
ATOM 774 C CA . ALA A 1 102 ? 25.994 11.057 -38.993 1.00 85.38 102 ALA A CA 1
ATOM 775 C C . ALA A 1 102 ? 25.436 10.082 -37.939 1.00 85.38 102 ALA A C 1
ATOM 777 O O . ALA A 1 102 ? 24.805 9.076 -38.288 1.00 85.38 102 ALA A O 1
ATOM 778 N N . ALA A 1 103 ? 25.634 10.383 -36.652 1.00 84.06 103 ALA A N 1
ATOM 779 C CA . ALA A 1 103 ? 25.078 9.591 -35.564 1.00 84.06 103 ALA A CA 1
ATOM 780 C C . ALA A 1 103 ? 23.555 9.460 -35.686 1.00 84.06 103 ALA A C 1
ATOM 782 O O . ALA A 1 103 ? 22.833 10.420 -35.952 1.00 84.06 103 ALA A O 1
ATOM 783 N N . LEU A 1 104 ? 23.070 8.244 -35.431 1.00 83.69 104 LEU A N 1
ATOM 784 C CA . LEU A 1 104 ? 21.644 7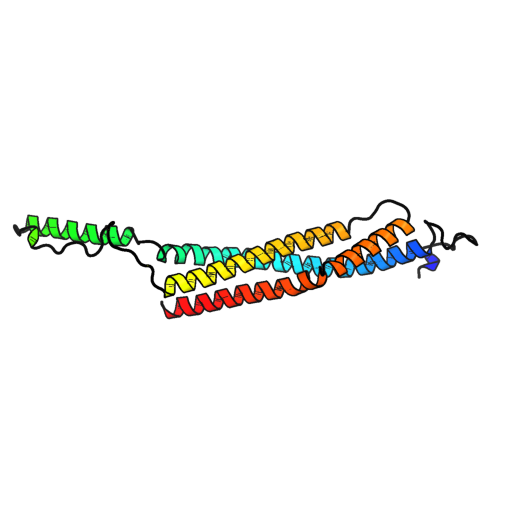.911 -35.474 1.00 83.69 104 LEU A CA 1
ATOM 785 C C . LEU A 1 104 ? 20.837 8.629 -34.382 1.00 83.69 104 LEU A C 1
ATOM 787 O O . LEU A 1 104 ? 19.653 8.895 -34.562 1.00 83.69 104 LEU A O 1
ATOM 791 N N . LEU A 1 105 ? 21.483 8.938 -33.257 1.00 85.75 105 LEU A N 1
ATOM 792 C CA . LEU A 1 105 ? 20.884 9.590 -32.097 1.00 85.75 105 LEU A CA 1
ATOM 793 C C . LEU A 1 105 ? 21.774 10.741 -31.637 1.00 85.75 105 LEU A C 1
ATOM 795 O O . LEU A 1 105 ? 22.997 10.599 -31.593 1.00 85.75 105 LEU A O 1
ATOM 799 N N . THR A 1 106 ? 21.151 11.858 -31.264 1.00 85.44 106 THR A N 1
ATOM 800 C CA . THR A 1 106 ? 21.809 13.052 -30.720 1.00 85.44 106 THR A CA 1
ATOM 801 C C . THR A 1 106 ? 21.055 13.549 -29.481 1.00 85.44 106 THR A C 1
ATOM 803 O O . THR A 1 106 ? 19.887 13.205 -29.304 1.00 85.44 106 THR A O 1
ATOM 806 N N . PRO A 1 107 ? 21.650 14.413 -28.637 1.00 82.06 107 PRO A N 1
ATOM 807 C CA . PRO A 1 107 ? 20.958 14.978 -27.472 1.00 82.06 107 PRO A CA 1
ATOM 808 C C . PRO A 1 107 ? 19.729 15.837 -27.816 1.00 82.06 107 PRO A C 1
ATOM 810 O O . PRO A 1 107 ? 18.959 16.183 -26.926 1.00 82.06 107 PRO A O 1
ATOM 813 N N . LEU A 1 108 ? 19.586 16.223 -29.087 1.00 82.69 108 LEU A N 1
ATOM 814 C CA . LEU A 1 108 ? 18.487 17.029 -29.622 1.00 82.69 108 LEU A CA 1
ATOM 815 C C . LEU A 1 108 ? 17.424 16.175 -30.326 1.00 82.69 108 LEU A C 1
ATOM 817 O O . LEU A 1 108 ? 16.451 16.724 -30.833 1.00 82.69 108 LEU A O 1
ATOM 821 N N . SER A 1 109 ? 17.627 14.858 -30.416 1.00 84.12 109 SER A N 1
ATOM 822 C CA . SER A 1 109 ? 16.663 13.954 -31.032 1.00 84.12 109 SER A CA 1
ATOM 823 C C . SER A 1 109 ? 15.356 13.960 -30.235 1.00 84.12 109 SER A C 1
ATOM 825 O O . SER A 1 109 ? 15.373 13.847 -29.009 1.00 84.12 109 SER A O 1
ATOM 827 N N . ASP A 1 110 ? 14.226 14.076 -30.937 1.00 83.25 110 ASP A N 1
ATOM 828 C CA . ASP A 1 110 ? 12.906 14.020 -30.313 1.00 83.25 110 ASP A CA 1
ATOM 829 C C . ASP A 1 110 ? 12.692 12.650 -29.661 1.00 83.25 110 ASP A C 1
ATOM 831 O O . ASP A 1 110 ? 12.778 11.607 -30.312 1.00 83.25 110 ASP A O 1
ATOM 835 N N . PHE A 1 111 ? 12.399 12.662 -28.362 1.00 85.75 111 PHE A N 1
ATOM 836 C CA . PHE A 1 111 ? 12.109 11.463 -27.591 1.00 85.75 111 PHE A CA 1
ATOM 837 C C . PHE A 1 111 ? 10.607 11.339 -27.345 1.00 85.75 111 PHE A C 1
ATOM 839 O O . PHE A 1 111 ? 9.973 12.241 -26.793 1.00 85.75 111 PHE A O 1
ATOM 846 N N . ALA A 1 112 ? 10.052 10.186 -27.711 1.00 88.44 112 ALA A N 1
ATOM 847 C CA . ALA A 1 112 ? 8.687 9.805 -27.392 1.00 88.44 112 ALA A CA 1
ATOM 848 C C . ALA A 1 112 ? 8.696 8.386 -26.803 1.00 88.44 112 ALA A C 1
ATOM 850 O O . ALA A 1 112 ? 9.068 7.446 -27.512 1.00 88.44 112 ALA A O 1
ATOM 851 N N . PRO A 1 113 ? 8.297 8.206 -25.530 1.00 88.69 113 PRO A N 1
ATOM 852 C CA . PRO A 1 113 ? 8.255 6.885 -24.927 1.00 88.69 113 PRO A CA 1
ATOM 853 C C . PRO A 1 113 ? 7.198 6.013 -25.600 1.00 88.69 113 PRO A C 1
ATOM 855 O O . PRO A 1 113 ? 6.156 6.498 -26.059 1.00 88.69 113 PRO A O 1
ATOM 858 N N . ARG A 1 114 ? 7.456 4.705 -25.658 1.00 91.50 114 ARG A N 1
ATOM 859 C CA . ARG A 1 114 ? 6.547 3.776 -26.330 1.00 91.50 114 ARG A CA 1
ATOM 860 C C . ARG A 1 114 ? 5.239 3.684 -25.532 1.00 91.50 114 ARG A C 1
ATOM 862 O O . ARG A 1 114 ? 5.270 3.670 -24.300 1.00 91.50 114 ARG A O 1
ATOM 869 N N . PRO A 1 115 ? 4.074 3.550 -26.191 1.00 91.56 115 PRO A N 1
ATOM 870 C CA . PRO A 1 115 ? 2.794 3.421 -25.490 1.00 91.56 115 PRO A CA 1
ATOM 871 C C . PRO A 1 115 ? 2.748 2.261 -24.483 1.00 91.56 115 PRO A C 1
ATOM 873 O O . PRO A 1 115 ? 2.087 2.372 -23.452 1.00 91.56 115 PRO A O 1
ATOM 876 N N . VAL A 1 116 ? 3.466 1.167 -24.763 1.00 93.38 116 VAL A N 1
ATOM 877 C CA . VAL A 1 116 ? 3.575 0.002 -23.870 1.00 93.38 116 VAL A CA 1
ATOM 878 C C . VAL A 1 116 ? 4.320 0.361 -22.582 1.00 93.38 116 VAL A C 1
ATOM 880 O O . VAL A 1 116 ? 3.825 0.049 -21.501 1.00 93.38 116 VAL A O 1
ATOM 883 N N . ASP A 1 117 ? 5.433 1.096 -22.674 1.00 93.44 117 ASP A N 1
ATOM 884 C CA . ASP A 1 117 ? 6.211 1.538 -21.506 1.00 93.44 117 ASP A CA 1
ATOM 885 C C . ASP A 1 117 ? 5.376 2.452 -20.603 1.00 93.44 117 ASP A C 1
ATOM 887 O O . ASP A 1 117 ? 5.390 2.318 -19.376 1.00 93.44 117 ASP A O 1
ATOM 891 N N . ILE A 1 118 ? 4.587 3.348 -21.206 1.00 94.88 118 ILE A N 1
ATOM 892 C CA . ILE A 1 118 ? 3.649 4.215 -20.482 1.00 94.88 118 ILE A CA 1
ATOM 893 C C . ILE A 1 118 ? 2.584 3.373 -19.772 1.00 94.88 118 ILE A C 1
ATOM 895 O O . ILE A 1 118 ? 2.308 3.601 -18.593 1.00 94.88 118 ILE A O 1
ATOM 899 N N . ALA A 1 119 ? 1.993 2.392 -20.461 1.00 95.12 119 ALA A N 1
ATOM 900 C CA . ALA A 1 119 ? 0.948 1.542 -19.899 1.00 95.12 119 ALA A CA 1
ATOM 901 C C . ALA A 1 119 ? 1.455 0.687 -18.725 1.00 95.12 119 ALA A C 1
ATOM 903 O O . ALA A 1 119 ? 0.808 0.650 -17.676 1.00 95.12 119 ALA A O 1
ATOM 904 N N . VAL A 1 120 ? 2.620 0.043 -18.865 1.00 95.56 120 VAL A N 1
ATOM 905 C CA . VAL A 1 120 ? 3.245 -0.769 -17.803 1.00 95.56 120 VAL A CA 1
ATOM 906 C C . VAL A 1 120 ? 3.533 0.086 -16.572 1.00 95.56 120 VAL A C 1
ATOM 908 O O . VAL A 1 120 ? 3.097 -0.257 -15.470 1.00 95.56 120 VAL A O 1
ATOM 911 N N . ASN A 1 121 ? 4.182 1.240 -16.756 1.00 96.00 121 ASN A N 1
ATOM 912 C CA . ASN A 1 121 ? 4.451 2.156 -15.652 1.00 96.00 121 ASN A CA 1
ATOM 913 C C . ASN A 1 121 ? 3.146 2.642 -15.004 1.00 96.00 121 ASN A C 1
ATOM 915 O O . ASN A 1 121 ? 3.046 2.649 -13.780 1.00 96.00 121 ASN A O 1
ATOM 919 N N . ALA A 1 122 ? 2.111 2.976 -15.781 1.00 96.06 122 ALA A N 1
ATOM 920 C CA . ALA A 1 122 ? 0.820 3.391 -15.233 1.00 96.06 122 ALA A CA 1
ATOM 921 C C . ALA A 1 122 ? 0.177 2.301 -14.358 1.00 96.06 122 ALA A C 1
ATOM 923 O O . ALA A 1 122 ? -0.295 2.602 -13.256 1.00 96.06 122 ALA A O 1
ATOM 924 N N . PHE A 1 123 ? 0.193 1.036 -14.795 1.00 97.19 123 PHE A N 1
ATOM 925 C CA . PHE A 1 123 ? -0.296 -0.082 -13.985 1.00 97.19 123 PHE A CA 1
ATOM 926 C C . PHE A 1 123 ? 0.493 -0.221 -12.683 1.00 97.19 123 PHE A C 1
ATOM 928 O O . PHE A 1 123 ? -0.100 -0.299 -11.605 1.00 97.19 123 PHE A O 1
ATOM 935 N N . TRP A 1 124 ? 1.822 -0.203 -12.749 1.00 97.62 124 TRP A N 1
ATOM 936 C CA . TRP A 1 124 ? 2.659 -0.404 -11.569 1.00 97.62 124 TRP A CA 1
ATOM 937 C C . TRP A 1 124 ? 2.636 0.778 -10.594 1.00 97.62 124 TRP A C 1
ATOM 939 O O . TRP A 1 124 ? 2.510 0.554 -9.392 1.00 97.62 124 TRP A O 1
ATOM 949 N N . PHE A 1 125 ? 2.613 2.027 -11.068 1.00 97.06 125 PHE A N 1
ATOM 950 C CA . PHE A 1 125 ? 2.385 3.198 -10.209 1.00 97.06 125 PHE A CA 1
ATOM 951 C C . PHE A 1 125 ? 0.998 3.177 -9.554 1.00 97.06 125 PHE A C 1
ATOM 953 O O . PHE A 1 125 ? 0.865 3.514 -8.374 1.00 97.06 125 PHE A O 1
ATOM 960 N N . THR A 1 126 ? -0.039 2.756 -10.285 1.00 97.81 126 THR A N 1
ATOM 961 C CA . THR A 1 126 ? -1.396 2.612 -9.732 1.00 97.81 126 THR A CA 1
ATOM 962 C C . THR A 1 126 ? -1.429 1.537 -8.652 1.00 97.81 126 THR A C 1
ATOM 964 O O . THR A 1 126 ? -1.939 1.770 -7.555 1.00 97.81 126 THR A O 1
ATOM 967 N N . SER A 1 127 ? -0.836 0.376 -8.929 1.00 98.25 127 SER A N 1
ATOM 968 C CA . SER A 1 127 ? -0.712 -0.715 -7.967 1.00 98.25 127 SER A CA 1
ATOM 969 C C . SER A 1 127 ? 0.023 -0.262 -6.697 1.00 98.25 127 SER A C 1
ATOM 971 O O . SER A 1 127 ? -0.485 -0.472 -5.591 1.00 98.25 127 SER A O 1
ATOM 973 N N . LEU A 1 128 ? 1.138 0.462 -6.842 1.00 97.94 128 LEU A N 1
ATOM 974 C CA . LEU A 1 128 ? 1.935 0.982 -5.729 1.00 97.94 128 LEU A CA 1
ATOM 975 C C . LEU A 1 128 ? 1.138 1.981 -4.887 1.00 97.94 128 LEU A C 1
ATOM 977 O O . LEU A 1 128 ? 1.126 1.897 -3.659 1.00 97.94 128 LEU A O 1
ATOM 981 N N . SER A 1 129 ? 0.414 2.883 -5.549 1.00 98.06 129 SER A N 1
ATOM 982 C CA . SER A 1 129 ? -0.425 3.891 -4.896 1.00 98.06 129 SER A CA 1
ATOM 983 C C . SER A 1 129 ? -1.561 3.258 -4.092 1.00 98.06 129 SER A C 1
ATOM 985 O O . SER A 1 129 ? -1.823 3.678 -2.963 1.00 98.06 129 SER A O 1
ATOM 987 N N . LEU A 1 130 ? -2.216 2.224 -4.634 1.00 98.00 130 LEU A N 1
ATOM 988 C CA . LEU A 1 130 ? -3.257 1.465 -3.932 1.00 98.00 130 LEU A CA 1
ATOM 989 C C . LEU A 1 130 ? -2.696 0.711 -2.718 1.00 98.00 130 LEU A C 1
ATOM 991 O O . LEU A 1 130 ? -3.316 0.724 -1.652 1.00 98.00 130 LEU A O 1
ATOM 995 N N . SER A 1 131 ? -1.513 0.104 -2.853 1.00 98.12 131 SER A N 1
ATOM 996 C CA . SER A 1 131 ? -0.825 -0.586 -1.755 1.00 98.12 131 SER A CA 1
ATOM 997 C C . SER A 1 131 ? -0.488 0.373 -0.610 1.00 98.12 131 SER A C 1
ATOM 999 O O . SER A 1 131 ? -0.857 0.142 0.544 1.00 98.12 131 SER A O 1
ATOM 1001 N N . LEU A 1 132 ? 0.133 1.513 -0.930 1.00 97.69 132 LEU A N 1
ATOM 1002 C CA . LEU A 1 132 ? 0.520 2.508 0.067 1.00 97.69 132 LEU A CA 1
ATOM 1003 C C . LEU A 1 132 ? -0.699 3.166 0.727 1.00 97.69 132 LEU A C 1
ATOM 1005 O O . LEU A 1 132 ? -0.710 3.385 1.938 1.00 97.69 132 LEU A O 1
ATOM 1009 N N . SER A 1 133 ? -1.753 3.427 -0.051 1.00 97.81 133 SER A N 1
ATOM 1010 C CA . SER A 1 133 ? -3.024 3.947 0.471 1.00 97.81 133 SER A CA 1
ATOM 1011 C C . SER A 1 133 ? -3.668 2.966 1.448 1.00 97.81 133 SER A C 1
ATOM 1013 O O . SER A 1 133 ? -4.137 3.366 2.512 1.00 97.81 133 SER A O 1
ATOM 1015 N N . THR A 1 134 ? -3.637 1.670 1.135 1.00 97.69 134 THR A N 1
ATOM 1016 C CA . THR A 1 134 ? -4.142 0.626 2.032 1.00 97.69 134 THR A CA 1
ATOM 1017 C C . THR A 1 134 ? -3.335 0.565 3.327 1.00 97.69 134 THR A C 1
ATOM 1019 O O . THR A 1 134 ? -3.925 0.523 4.407 1.00 97.69 134 THR A O 1
ATOM 1022 N N . ALA A 1 135 ? -2.003 0.643 3.250 1.00 97.69 135 ALA A N 1
ATOM 1023 C CA . ALA A 1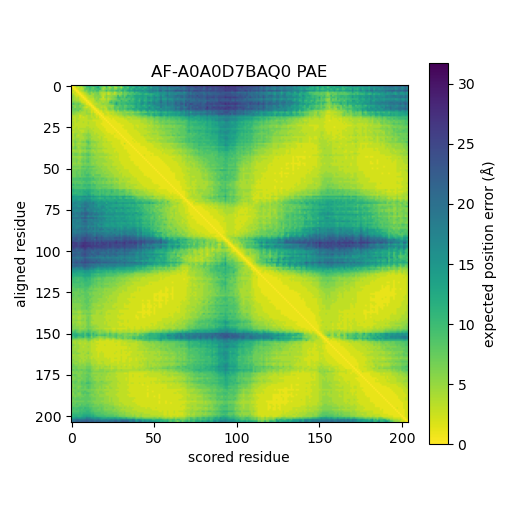 135 ? -1.147 0.707 4.433 1.00 97.69 135 ALA A CA 1
ATOM 1024 C C . ALA A 1 135 ? -1.457 1.939 5.303 1.00 97.69 135 ALA A C 1
ATOM 1026 O O . ALA A 1 135 ? -1.582 1.826 6.524 1.00 97.69 135 ALA A O 1
ATOM 1027 N N . LEU A 1 136 ? -1.654 3.109 4.687 1.00 97.69 136 LEU A N 1
ATOM 1028 C CA . LEU A 1 136 ? -2.014 4.334 5.400 1.00 97.69 136 LEU A CA 1
ATOM 1029 C C . LEU A 1 136 ? -3.351 4.185 6.141 1.00 97.69 136 LEU A C 1
ATOM 1031 O O . LEU A 1 136 ? -3.440 4.505 7.327 1.00 97.69 136 LEU A O 1
ATOM 1035 N N . ILE A 1 137 ? -4.382 3.664 5.472 1.00 97.06 137 ILE A N 1
ATOM 1036 C CA . ILE A 1 137 ? -5.696 3.460 6.092 1.00 97.06 137 ILE A CA 1
ATOM 1037 C C . ILE A 1 137 ? -5.617 2.394 7.195 1.00 97.06 137 ILE A C 1
ATOM 1039 O O . ILE A 1 137 ? -6.242 2.562 8.239 1.00 97.06 137 ILE A O 1
ATOM 1043 N N . ALA A 1 138 ? -4.812 1.341 7.025 1.00 97.25 138 ALA A N 1
ATOM 1044 C CA . ALA A 1 138 ? -4.585 0.336 8.062 1.00 97.25 138 ALA A CA 1
ATOM 1045 C C . ALA A 1 138 ? -3.949 0.937 9.332 1.00 97.25 138 ALA A C 1
ATOM 1047 O O . ALA A 1 138 ? -4.356 0.605 10.448 1.00 97.25 138 ALA A O 1
ATOM 1048 N N . ILE A 1 139 ? -3.007 1.877 9.183 1.00 97.25 139 ILE A N 1
ATOM 1049 C CA . ILE A 1 139 ? -2.427 2.625 10.312 1.00 97.25 139 ILE A CA 1
ATOM 1050 C C . ILE A 1 139 ? -3.495 3.477 11.009 1.00 97.25 139 ILE A C 1
ATOM 1052 O O . ILE A 1 139 ? -3.582 3.468 12.237 1.00 97.25 139 ILE A O 1
ATOM 1056 N N . VAL A 1 140 ? -4.341 4.181 10.252 1.00 96.25 140 VAL A N 1
ATOM 1057 C CA . VAL A 1 140 ? -5.449 4.970 10.821 1.00 96.25 140 VAL A CA 1
ATOM 1058 C C . VAL A 1 140 ? -6.454 4.069 11.550 1.00 96.25 140 VAL A C 1
ATOM 1060 O O . VAL A 1 140 ? -6.874 4.383 12.665 1.00 96.25 140 VAL A O 1
ATOM 1063 N N . ALA A 1 141 ? -6.787 2.906 10.986 1.00 95.69 141 ALA A N 1
ATOM 1064 C CA . ALA A 1 141 ? -7.658 1.927 11.630 1.00 95.69 141 ALA A CA 1
ATOM 1065 C C . ALA A 1 141 ? -7.071 1.436 12.962 1.00 95.69 141 ALA A C 1
ATOM 1067 O O . ALA A 1 141 ? -7.775 1.408 13.974 1.00 95.69 141 ALA A O 1
ATOM 1068 N N . LYS A 1 142 ? -5.762 1.157 13.011 1.00 94.69 142 LYS A N 1
ATOM 1069 C CA . LYS A 1 142 ? -5.062 0.849 14.266 1.00 94.69 142 LYS A CA 1
ATOM 1070 C C . LYS A 1 142 ? -5.164 1.974 15.292 1.00 94.69 142 LYS A C 1
ATOM 1072 O O . LYS A 1 142 ? -5.352 1.693 16.474 1.00 94.69 142 LYS A O 1
ATOM 1077 N N . GLN A 1 143 ? -5.067 3.235 14.870 1.00 94.50 143 GLN A N 1
ATOM 1078 C CA . GLN A 1 143 ? -5.227 4.378 15.775 1.00 94.50 143 GLN A CA 1
ATOM 1079 C C . GLN A 1 143 ? -6.640 4.434 16.371 1.00 94.50 143 GLN A C 1
ATOM 1081 O O . GLN A 1 143 ? -6.784 4.653 17.576 1.00 94.50 143 GLN A O 1
ATOM 1086 N N . TRP A 1 144 ? -7.684 4.175 15.576 1.00 93.31 144 TRP A N 1
ATOM 1087 C CA . TRP A 1 144 ? -9.060 4.094 16.082 1.00 93.31 144 TRP A CA 1
ATOM 1088 C C . TRP A 1 144 ? -9.245 2.959 17.087 1.00 93.31 144 TRP A C 1
ATOM 1090 O O . TRP A 1 144 ? -9.838 3.171 18.146 1.00 93.31 144 TRP A O 1
ATOM 1100 N N . ILE A 1 145 ? -8.697 1.780 16.789 1.00 92.69 145 ILE A N 1
ATOM 1101 C CA . ILE A 1 145 ? -8.723 0.618 17.685 1.00 92.69 145 ILE A CA 1
ATOM 1102 C C . ILE A 1 145 ? -8.000 0.932 18.996 1.00 92.69 145 ILE A C 1
ATOM 1104 O O . ILE A 1 145 ? -8.519 0.673 20.081 1.00 92.69 145 ILE A O 1
ATOM 1108 N N . HIS A 1 146 ? -6.821 1.544 18.914 1.00 91.75 146 HIS A N 1
ATOM 1109 C CA . HIS A 1 146 ? -6.063 1.937 20.092 1.00 91.75 146 HIS A CA 1
ATOM 1110 C C . HIS A 1 146 ? -6.870 2.901 20.974 1.00 91.75 146 HIS A C 1
ATOM 1112 O O . HIS A 1 146 ? -7.048 2.649 22.168 1.00 91.75 146 HIS A O 1
ATOM 1118 N N . GLN A 1 147 ? -7.454 3.943 20.374 1.00 89.50 147 GLN A N 1
ATOM 1119 C CA . GLN A 1 147 ? -8.295 4.908 21.084 1.00 89.50 147 GLN A CA 1
ATOM 1120 C C . GLN A 1 147 ? -9.552 4.267 21.689 1.00 89.50 147 GLN A C 1
ATOM 1122 O O . GLN A 1 147 ? -10.001 4.670 22.766 1.00 89.50 147 GLN A O 1
ATOM 1127 N N . TYR A 1 148 ? -10.123 3.265 21.018 1.00 88.88 148 TYR A N 1
ATOM 1128 C CA . TYR A 1 148 ? -11.250 2.493 21.528 1.00 88.88 148 TYR A CA 1
ATOM 1129 C C . TYR A 1 148 ? -10.886 1.764 22.827 1.00 88.88 148 TYR A C 1
ATOM 1131 O O . TYR A 1 148 ? -11.591 1.927 23.826 1.00 88.88 148 TYR A O 1
ATOM 1139 N N . THR A 1 149 ? -9.747 1.060 22.835 1.00 88.25 149 THR A N 1
ATOM 1140 C CA . THR A 1 149 ? -9.273 0.253 23.976 1.00 88.25 149 THR A CA 1
ATOM 1141 C C . THR A 1 149 ? -8.802 1.047 25.193 1.00 88.25 149 THR A C 1
ATOM 1143 O O . THR A 1 149 ? -8.647 0.475 26.271 1.00 88.25 149 THR A O 1
ATOM 1146 N N . MET A 1 150 ? -8.583 2.360 25.070 1.00 87.62 150 MET A N 1
ATOM 1147 C CA . MET A 1 150 ? -8.160 3.176 26.209 1.00 87.62 150 MET A CA 1
ATOM 1148 C C . MET A 1 150 ? -9.215 3.160 27.321 1.00 87.62 150 MET A C 1
ATOM 1150 O O . MET A 1 150 ? -10.311 3.700 27.148 1.00 87.62 150 MET A O 1
ATOM 1154 N N . ILE A 1 151 ? -8.871 2.592 28.479 1.00 81.06 151 ILE A N 1
ATOM 1155 C CA . ILE A 1 151 ? -9.781 2.471 29.624 1.00 81.06 151 ILE A CA 1
ATOM 1156 C C . ILE A 1 151 ? -10.184 3.872 30.119 1.00 81.06 151 ILE A C 1
ATOM 1158 O O . ILE A 1 151 ? -9.318 4.645 30.537 1.00 81.06 151 ILE A O 1
ATOM 1162 N N . PRO A 1 152 ? -11.485 4.221 30.115 1.00 79.81 152 PRO A N 1
ATOM 1163 C CA . PRO A 1 152 ? -11.941 5.507 30.627 1.00 79.81 152 PRO A CA 1
ATOM 1164 C C . PRO A 1 152 ? -11.781 5.607 32.152 1.00 79.81 152 PRO A C 1
ATOM 1166 O O . PRO A 1 152 ? -11.979 4.633 32.884 1.00 79.81 1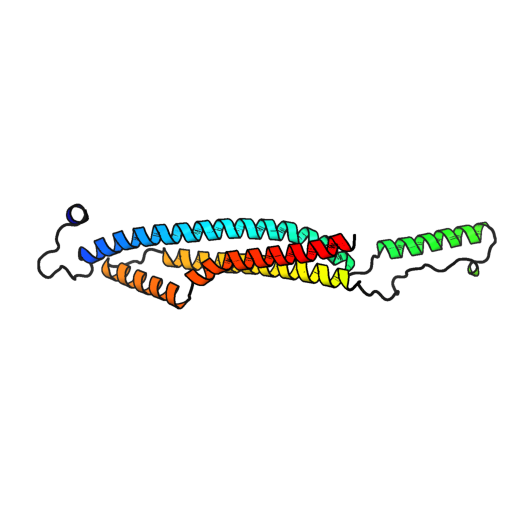52 PRO A O 1
ATOM 1169 N N . SER A 1 153 ? -11.473 6.804 32.652 1.00 81.50 153 SER A N 1
ATOM 1170 C CA . SER A 1 153 ? -11.535 7.111 34.083 1.00 81.50 153 SER A CA 1
ATOM 1171 C C . SER A 1 153 ? -12.992 7.269 34.552 1.00 81.50 153 SER A C 1
ATOM 1173 O O . SER A 1 153 ? -13.911 7.409 33.747 1.00 81.50 153 SER A O 1
ATOM 1175 N N . GLY A 1 154 ? -13.224 7.215 35.868 1.00 88.12 154 GLY A N 1
ATOM 1176 C CA . GLY A 1 154 ? -14.558 7.388 36.462 1.00 88.12 154 GLY A CA 1
ATOM 1177 C C . GLY A 1 154 ? -15.206 6.096 36.963 1.00 88.12 154 GLY A C 1
ATOM 1178 O O . GLY A 1 154 ? -14.539 5.062 37.113 1.00 88.12 154 GLY A O 1
ATOM 1179 N N . SER A 1 155 ? -16.504 6.183 37.273 1.00 91.81 155 SER A N 1
ATOM 1180 C CA . SER A 1 155 ? -17.272 5.087 37.873 1.00 91.81 155 SER A CA 1
ATOM 1181 C C . SER A 1 155 ? -17.526 3.944 36.876 1.00 91.81 155 SER A C 1
ATOM 1183 O O . SER A 1 155 ? -17.485 4.167 35.664 1.00 91.81 155 SER A O 1
ATOM 1185 N N . PRO A 1 156 ? -17.826 2.713 37.340 1.00 89.12 156 PRO A N 1
ATOM 1186 C CA . PRO A 1 156 ? -18.200 1.604 36.459 1.00 89.12 156 PRO A CA 1
ATOM 1187 C C . PRO A 1 156 ? -19.298 1.960 35.446 1.00 89.12 156 PRO A C 1
ATOM 1189 O O . PRO A 1 156 ? -19.211 1.566 34.283 1.00 89.12 156 PRO A O 1
ATOM 1192 N N . ARG A 1 157 ? -20.296 2.751 35.856 1.00 91.81 157 ARG A N 1
ATOM 1193 C CA . ARG A 1 157 ? -21.354 3.247 34.967 1.00 91.81 157 ARG A CA 1
ATOM 1194 C C . ARG A 1 157 ? -20.831 4.198 33.891 1.00 91.81 157 ARG A C 1
ATOM 1196 O O . ARG A 1 157 ? -21.258 4.099 32.741 1.00 91.81 157 ARG A O 1
ATOM 1203 N N . ASP A 1 158 ? -19.933 5.115 34.244 1.00 92.12 158 ASP A N 1
ATOM 1204 C CA . ASP A 1 158 ? -19.370 6.076 33.286 1.00 92.12 158 ASP A CA 1
ATOM 1205 C C . ASP A 1 158 ? -18.522 5.357 32.239 1.00 92.12 158 ASP A C 1
ATOM 1207 O O . ASP A 1 158 ? -18.681 5.598 31.044 1.00 92.12 158 ASP A O 1
ATOM 1211 N N . ARG A 1 159 ? -17.703 4.392 32.675 1.00 90.62 159 ARG A N 1
ATOM 1212 C CA . ARG A 1 159 ? -16.911 3.535 31.780 1.00 90.62 159 ARG A CA 1
ATOM 1213 C C . ARG A 1 159 ? -17.795 2.780 30.792 1.00 90.62 159 ARG A C 1
ATOM 1215 O O . ARG A 1 159 ? -17.539 2.840 29.591 1.00 90.62 159 ARG A O 1
ATOM 1222 N N . ALA A 1 160 ? -18.871 2.160 31.280 1.00 91.12 160 ALA A N 1
ATOM 1223 C CA . ALA A 1 160 ? -19.826 1.433 30.447 1.00 91.12 160 ALA A CA 1
ATOM 1224 C C . ALA A 1 160 ? -20.460 2.339 29.376 1.00 91.12 160 ALA A C 1
ATOM 1226 O O . ALA A 1 160 ? -20.540 1.970 28.203 1.00 91.12 160 ALA A O 1
ATOM 1227 N N . ARG A 1 161 ? -20.869 3.554 29.766 1.00 91.88 161 ARG A N 1
ATOM 1228 C CA . ARG A 1 161 ? -21.470 4.545 28.861 1.00 91.88 161 ARG A CA 1
ATOM 1229 C C . ARG A 1 161 ? -20.484 5.063 27.821 1.00 91.88 161 ARG A C 1
ATOM 1231 O O . ARG A 1 161 ? -20.836 5.129 26.647 1.00 91.88 161 ARG A O 1
ATOM 1238 N N . ILE A 1 162 ? -19.262 5.401 28.233 1.00 92.38 162 ILE A N 1
ATOM 1239 C CA . ILE A 1 162 ? -18.213 5.886 27.328 1.00 92.38 162 ILE A CA 1
ATOM 1240 C C . ILE A 1 162 ? -17.845 4.797 26.319 1.00 92.38 162 ILE A C 1
ATOM 1242 O O . ILE A 1 162 ? -17.809 5.074 25.120 1.00 92.38 162 ILE A O 1
ATOM 1246 N N . ARG A 1 163 ? -17.638 3.552 26.771 1.00 92.38 163 ARG A N 1
ATOM 1247 C CA . ARG A 1 163 ? -17.377 2.413 25.878 1.00 92.38 163 ARG A CA 1
ATOM 1248 C C . ARG A 1 163 ? -18.511 2.235 24.878 1.00 92.38 163 ARG A C 1
ATOM 1250 O O . ARG A 1 163 ? -18.251 2.095 23.687 1.00 92.38 163 ARG A O 1
ATOM 1257 N N . GLN A 1 164 ? -19.764 2.280 25.332 1.00 92.38 164 GLN A N 1
ATOM 1258 C CA . GLN A 1 164 ? -20.910 2.104 24.441 1.00 92.38 164 GLN A CA 1
ATOM 1259 C C . GLN A 1 164 ? -21.019 3.227 23.403 1.00 92.38 164 GLN A C 1
ATOM 1261 O O . GLN A 1 164 ? -21.259 2.947 22.231 1.00 92.38 164 GLN A O 1
ATOM 1266 N N . ALA A 1 165 ? -20.782 4.479 23.801 1.00 92.31 165 ALA A N 1
ATOM 1267 C CA . ALA A 1 165 ? -20.741 5.606 22.874 1.00 92.31 165 ALA A CA 1
ATOM 1268 C C . ALA A 1 165 ? -19.622 5.445 21.830 1.00 92.31 165 ALA A C 1
ATOM 1270 O O . ALA A 1 165 ? -19.842 5.702 20.647 1.00 92.31 165 ALA A O 1
ATOM 1271 N N . ARG A 1 166 ? -18.438 4.966 22.238 1.00 92.19 166 ARG A N 1
ATOM 1272 C CA . ARG A 1 166 ? -17.334 4.672 21.313 1.00 92.19 166 ARG A CA 1
ATOM 1273 C C . ARG A 1 166 ? -17.661 3.519 20.365 1.00 92.19 166 ARG A C 1
ATOM 1275 O O . ARG A 1 166 ? -17.379 3.636 19.180 1.00 92.19 166 ARG A O 1
ATOM 1282 N N . LEU A 1 167 ? -18.293 2.448 20.847 1.00 90.44 167 LEU A N 1
ATOM 1283 C CA . LEU A 1 167 ? -18.703 1.324 19.998 1.00 90.44 167 LEU A CA 1
ATOM 1284 C C . LEU A 1 167 ? -19.734 1.769 18.951 1.00 90.44 167 LEU A C 1
ATOM 1286 O O . LEU A 1 167 ? -19.614 1.447 17.773 1.00 90.44 167 LEU A O 1
ATOM 1290 N N . GLN A 1 168 ? -20.717 2.573 19.363 1.00 93.06 168 GLN A N 1
ATOM 1291 C CA . GLN A 1 168 ? -21.682 3.170 18.439 1.00 93.06 168 GLN A CA 1
ATOM 1292 C C . GLN A 1 168 ? -21.005 4.101 17.430 1.00 93.06 168 GLN A C 1
ATOM 1294 O O . GLN A 1 168 ? -21.380 4.108 16.259 1.00 93.06 168 GLN A O 1
ATOM 1299 N N . ALA A 1 169 ? -19.994 4.863 17.858 1.00 91.62 169 ALA A N 1
ATOM 1300 C CA . ALA A 1 169 ? -19.202 5.684 16.954 1.00 91.62 169 ALA A CA 1
ATOM 1301 C C . ALA A 1 169 ? -18.458 4.818 15.924 1.00 91.62 169 ALA A C 1
ATOM 1303 O O . ALA A 1 169 ? -18.565 5.111 14.738 1.00 91.62 169 ALA A O 1
ATOM 1304 N N . LEU A 1 170 ? -17.793 3.728 16.327 1.00 92.00 170 LEU A N 1
ATOM 1305 C CA . LEU A 1 170 ? -17.138 2.802 15.389 1.00 92.00 170 LEU A CA 1
ATOM 1306 C C . LEU A 1 170 ? -18.113 2.279 14.325 1.00 92.00 170 LEU A C 1
ATOM 1308 O O . LEU A 1 170 ? -17.774 2.256 13.142 1.00 92.00 170 LEU A O 1
ATOM 1312 N N . GLY A 1 171 ? -19.337 1.932 14.732 1.00 90.50 171 GLY A N 1
ATOM 1313 C CA . GLY A 1 171 ? -20.405 1.544 13.809 1.00 90.50 171 GLY A CA 1
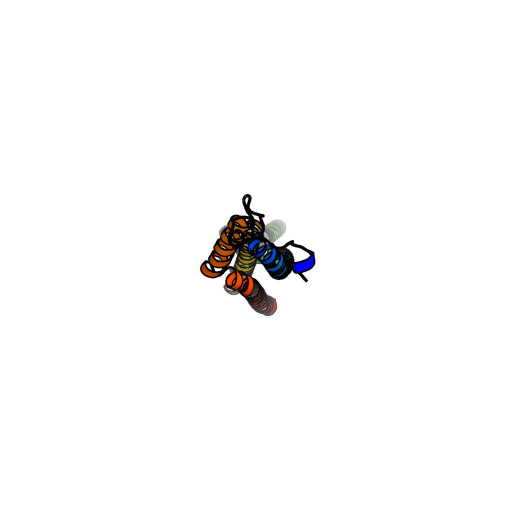ATOM 1314 C C . GLY A 1 171 ? -20.827 2.680 12.873 1.00 90.50 171 GLY A C 1
ATOM 1315 O O . GLY A 1 171 ? -20.877 2.491 11.662 1.00 90.50 171 GLY A O 1
ATOM 1316 N N . LYS A 1 172 ? -21.064 3.886 13.404 1.00 93.94 172 LYS A N 1
ATOM 1317 C CA . LYS A 1 172 ? -21.469 5.066 12.617 1.00 93.94 172 LYS A CA 1
ATOM 1318 C C . LYS A 1 172 ? -20.415 5.481 11.583 1.00 93.94 172 LYS A C 1
ATOM 1320 O O . LYS A 1 172 ? -20.764 5.900 10.483 1.00 93.94 172 LYS A O 1
ATOM 1325 N N . TRP A 1 173 ? -19.138 5.368 11.936 1.00 91.81 173 TRP A N 1
ATOM 1326 C CA . TRP A 1 173 ? -18.005 5.633 11.045 1.00 91.81 173 TRP A CA 1
ATOM 1327 C C . TRP A 1 173 ? -17.666 4.447 10.132 1.00 91.81 173 TRP A C 1
ATOM 1329 O O . TRP A 1 173 ? -16.741 4.549 9.335 1.00 91.81 173 TRP A O 1
ATOM 1339 N N . HIS A 1 174 ? -18.416 3.342 10.219 1.00 93.19 174 HIS A N 1
ATOM 1340 C CA . HIS A 1 174 ? -18.224 2.137 9.413 1.00 93.19 174 HIS A CA 1
ATOM 1341 C C . HIS A 1 174 ? -16.806 1.549 9.509 1.00 93.19 174 HIS A C 1
ATOM 1343 O O . HIS A 1 174 ? -16.331 0.908 8.574 1.00 93.19 174 HIS A O 1
ATOM 1349 N N . VAL A 1 175 ? -16.136 1.714 10.655 1.00 93.62 175 VAL A N 1
ATOM 1350 C CA . VAL A 1 175 ? -14.771 1.206 10.878 1.00 93.62 175 VAL A CA 1
ATOM 1351 C C . VAL A 1 175 ? -14.645 -0.298 10.590 1.00 93.62 175 VAL A C 1
ATOM 1353 O O . VAL A 1 175 ? -13.712 -0.666 9.878 1.00 93.62 175 VAL A O 1
ATOM 1356 N N . PRO A 1 176 ? -15.582 -1.170 11.024 1.00 92.38 176 PRO A N 1
ATOM 1357 C CA . PRO A 1 176 ? -15.514 -2.594 10.689 1.00 92.38 176 PRO A CA 1
ATOM 1358 C C . PRO A 1 176 ? -15.551 -2.860 9.178 1.00 92.38 176 PRO A C 1
ATOM 1360 O O . PRO A 1 176 ? -14.838 -3.728 8.684 1.00 92.38 176 PRO A O 1
ATOM 1363 N N . ALA A 1 177 ? -16.353 -2.094 8.430 1.00 94.38 177 ALA A N 1
ATOM 1364 C CA . ALA A 1 177 ? -16.451 -2.240 6.980 1.00 94.38 177 ALA A CA 1
ATOM 1365 C C . ALA A 1 177 ? -15.172 -1.763 6.280 1.00 94.38 177 ALA A C 1
ATOM 1367 O O . ALA A 1 177 ? -14.722 -2.408 5.338 1.00 94.38 177 ALA A O 1
ATOM 1368 N N . ILE A 1 178 ? -14.557 -0.678 6.767 1.00 94.94 178 ILE A N 1
ATOM 1369 C CA . ILE A 1 178 ? -13.256 -0.209 6.276 1.00 94.94 178 ILE A CA 1
ATOM 1370 C C . ILE A 1 178 ? -12.206 -1.306 6.480 1.00 94.94 178 ILE A C 1
ATOM 1372 O O . ILE A 1 178 ? -11.567 -1.703 5.512 1.00 94.94 178 ILE A O 1
ATOM 1376 N N . ILE A 1 179 ? -12.075 -1.840 7.701 1.00 95.06 179 ILE A N 1
ATOM 1377 C CA . ILE A 1 179 ? -11.110 -2.907 8.021 1.00 95.06 179 ILE A CA 1
ATOM 1378 C C . ILE A 1 179 ? -11.345 -4.137 7.135 1.00 95.06 179 ILE A C 1
ATOM 1380 O O . ILE A 1 179 ? -10.392 -4.673 6.576 1.00 95.06 179 ILE A O 1
ATOM 1384 N N . GLY A 1 180 ? -12.605 -4.539 6.940 1.00 94.19 180 GLY A N 1
ATOM 1385 C CA . GLY A 1 180 ? -12.960 -5.662 6.069 1.00 94.19 180 GLY A CA 1
ATOM 1386 C C . GLY A 1 180 ? -12.687 -5.426 4.577 1.00 94.19 180 GLY A C 1
ATOM 1387 O O . GLY A 1 180 ? -12.425 -6.381 3.849 1.00 94.19 180 GLY A O 1
ATOM 1388 N N . LEU A 1 181 ? -12.711 -4.173 4.107 1.00 96.00 181 LEU A N 1
ATOM 1389 C CA . LEU A 1 181 ? -12.447 -3.829 2.706 1.00 96.00 181 LEU A CA 1
ATOM 1390 C C . LEU A 1 181 ? -10.947 -3.722 2.402 1.00 96.00 181 LEU A C 1
ATOM 1392 O O . LEU A 1 181 ? -10.541 -3.976 1.269 1.00 96.00 181 LEU A O 1
ATOM 1396 N N . LEU A 1 182 ? -10.106 -3.379 3.381 1.00 96.69 182 LEU A N 1
ATOM 1397 C CA . LEU A 1 182 ? -8.673 -3.171 3.151 1.00 96.69 182 LEU A CA 1
ATOM 1398 C C . LEU A 1 182 ? -7.970 -4.360 2.464 1.00 96.69 182 LEU A C 1
ATOM 1400 O O . LEU A 1 182 ? -7.282 -4.128 1.466 1.00 96.69 182 LEU A O 1
ATOM 1404 N N . PRO A 1 183 ? -8.176 -5.628 2.879 1.00 96.38 183 PRO A N 1
ATOM 1405 C CA . PRO A 1 183 ? -7.621 -6.765 2.154 1.00 96.38 183 PRO A CA 1
ATOM 1406 C C . PRO A 1 183 ? -8.052 -6.790 0.689 1.00 96.38 183 PRO A C 1
ATOM 1408 O O . PRO A 1 183 ? -7.235 -7.071 -0.180 1.00 96.38 18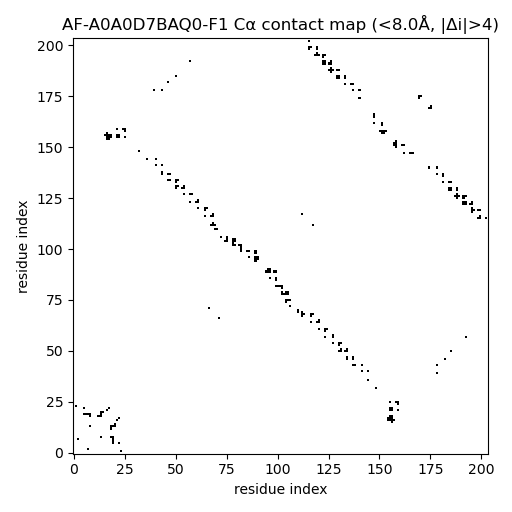3 PRO A O 1
ATOM 1411 N N . THR A 1 184 ? -9.304 -6.459 0.371 1.00 97.06 184 THR A N 1
ATOM 1412 C CA . THR A 1 184 ? -9.780 -6.467 -1.022 1.00 97.06 184 THR A CA 1
ATOM 1413 C C . THR A 1 184 ? -9.057 -5.430 -1.882 1.00 97.06 184 THR A C 1
ATOM 1415 O O . THR A 1 184 ? -8.663 -5.748 -3.001 1.00 97.06 184 THR A O 1
ATOM 1418 N N . VAL A 1 185 ? -8.780 -4.236 -1.343 1.00 97.69 185 VAL A N 1
ATOM 1419 C CA . VAL A 1 185 ? -8.000 -3.202 -2.043 1.00 97.69 185 VAL A CA 1
ATOM 1420 C C . VAL A 1 185 ? -6.569 -3.683 -2.298 1.00 97.69 185 VAL A C 1
ATOM 1422 O O . VAL A 1 185 ? -6.052 -3.486 -3.398 1.00 97.69 185 VAL A O 1
ATOM 1425 N N . MET A 1 186 ? -5.958 -4.396 -1.343 1.00 97.50 186 MET A N 1
ATOM 1426 C CA . MET A 1 186 ? -4.650 -5.030 -1.563 1.00 97.50 186 MET A CA 1
ATOM 1427 C C . MET A 1 186 ? -4.677 -6.087 -2.666 1.00 97.50 186 MET A C 1
ATOM 1429 O O . MET A 1 186 ? -3.769 -6.124 -3.492 1.00 97.50 186 MET A O 1
ATOM 1433 N N . HIS A 1 187 ? -5.711 -6.927 -2.726 1.00 96.88 187 HIS A N 1
ATOM 1434 C CA . HIS A 1 187 ? -5.834 -7.915 -3.802 1.00 96.88 187 HIS A CA 1
ATOM 1435 C C . HIS A 1 187 ? -6.024 -7.244 -5.168 1.00 96.88 187 HIS A C 1
ATOM 1437 O O . HIS A 1 187 ? -5.447 -7.698 -6.154 1.00 96.88 187 HIS A O 1
ATOM 1443 N N . VAL A 1 188 ? -6.777 -6.141 -5.238 1.00 98.19 188 VAL A N 1
ATOM 1444 C CA . VAL A 1 188 ? -6.906 -5.342 -6.468 1.00 98.19 188 VAL A CA 1
ATOM 1445 C C . VAL A 1 188 ? -5.554 -4.758 -6.873 1.00 98.19 188 VAL A C 1
ATOM 1447 O O . VAL A 1 188 ? -5.168 -4.883 -8.031 1.00 98.19 188 VAL A O 1
ATOM 1450 N N . SER A 1 189 ? -4.805 -4.182 -5.929 1.00 98.19 189 SER A N 1
ATOM 1451 C CA . SER A 1 189 ? -3.441 -3.694 -6.165 1.00 98.19 189 SER A CA 1
ATOM 1452 C C . SER A 1 189 ? -2.543 -4.793 -6.752 1.00 98.19 189 SER A C 1
ATOM 1454 O O . SER A 1 189 ? -1.889 -4.572 -7.775 1.00 98.19 189 SER A O 1
ATOM 1456 N N . LEU A 1 190 ? -2.586 -6.002 -6.187 1.00 97.62 190 LEU A N 1
ATOM 1457 C CA . LEU A 1 190 ? -1.842 -7.157 -6.687 1.00 97.62 190 LEU A CA 1
ATOM 1458 C C . LEU A 1 190 ? -2.290 -7.580 -8.099 1.00 97.62 190 LEU A C 1
ATOM 1460 O O . LEU A 1 190 ? -1.456 -7.853 -8.961 1.00 97.62 190 LEU A O 1
ATOM 1464 N N . GLY A 1 191 ? -3.598 -7.593 -8.366 1.00 98.06 191 GLY A N 1
ATOM 1465 C CA . GLY A 1 191 ? -4.146 -7.901 -9.690 1.00 98.06 191 GLY A CA 1
ATOM 1466 C C . GLY A 1 191 ? -3.704 -6.899 -10.761 1.00 98.06 191 GLY A C 1
ATOM 1467 O O . GLY A 1 191 ? -3.313 -7.298 -11.856 1.00 98.06 191 GLY A O 1
ATOM 1468 N N . VAL A 1 192 ? -3.693 -5.606 -10.427 1.00 98.12 192 VAL A N 1
ATOM 1469 C CA . VAL A 1 192 ? -3.189 -4.538 -11.305 1.00 98.12 192 VAL A CA 1
ATOM 1470 C C . VAL A 1 192 ? -1.694 -4.719 -11.590 1.00 98.12 192 VAL A C 1
ATOM 1472 O O . VAL A 1 192 ? -1.264 -4.549 -12.731 1.00 98.12 192 VAL A O 1
ATOM 1475 N N . PHE A 1 193 ? -0.902 -5.118 -10.590 1.00 97.75 193 PHE A N 1
ATOM 1476 C CA . PHE A 1 193 ? 0.514 -5.435 -10.793 1.00 97.75 193 PHE A CA 1
ATOM 1477 C C . PHE A 1 193 ? 0.713 -6.594 -11.770 1.00 97.75 193 PHE A C 1
ATOM 1479 O O . PHE A 1 193 ? 1.492 -6.460 -12.715 1.00 97.75 193 PHE A O 1
ATOM 1486 N N . PHE A 1 194 ? -0.014 -7.700 -11.589 1.00 97.56 194 PHE A N 1
ATOM 1487 C CA . PHE A 1 194 ? 0.082 -8.844 -12.493 1.00 97.56 194 PHE A CA 1
ATOM 1488 C C . PHE A 1 194 ? -0.366 -8.509 -13.915 1.00 97.56 194 PHE A C 1
ATOM 1490 O O . PHE A 1 194 ? 0.259 -8.975 -14.862 1.00 97.56 194 PHE A O 1
ATOM 1497 N N . ALA A 1 195 ? -1.390 -7.670 -14.084 1.00 96.69 195 ALA A N 1
ATOM 1498 C CA . ALA A 1 195 ? -1.776 -7.182 -15.405 1.00 96.69 195 ALA A CA 1
ATOM 1499 C C . ALA A 1 195 ? -0.618 -6.428 -16.084 1.00 96.69 195 ALA A C 1
ATOM 1501 O O . ALA A 1 195 ? -0.280 -6.731 -17.227 1.00 96.69 195 ALA A O 1
ATOM 1502 N N . GLY A 1 196 ? 0.048 -5.518 -15.362 1.00 95.50 196 GLY A N 1
ATOM 1503 C CA . GLY A 1 196 ? 1.250 -4.840 -15.856 1.00 95.50 196 GLY A CA 1
ATOM 1504 C C . GLY A 1 196 ? 2.402 -5.807 -16.159 1.00 95.50 196 GLY A C 1
ATOM 1505 O O . GLY A 1 196 ? 3.071 -5.654 -17.175 1.00 95.50 196 GLY A O 1
ATOM 1506 N N . LEU A 1 197 ? 2.586 -6.846 -15.335 1.00 95.00 197 LEU A N 1
ATOM 1507 C CA . LEU A 1 197 ? 3.614 -7.873 -15.538 1.00 95.00 197 LEU A CA 1
ATOM 1508 C C . LEU A 1 197 ? 3.383 -8.687 -16.816 1.00 95.00 197 LEU A C 1
ATOM 1510 O O . LEU A 1 197 ? 4.332 -8.955 -17.544 1.00 95.00 197 LEU A O 1
ATOM 1514 N N . VAL A 1 198 ? 2.136 -9.061 -17.110 1.00 95.62 198 VAL A N 1
ATOM 1515 C CA . VAL A 1 198 ? 1.791 -9.780 -18.347 1.00 95.62 198 VAL A CA 1
ATOM 1516 C C . VAL A 1 198 ? 2.074 -8.918 -19.575 1.00 95.62 198 VAL A C 1
ATOM 1518 O O . VAL A 1 198 ? 2.641 -9.418 -20.542 1.00 95.62 198 VAL A O 1
ATOM 1521 N N . VAL A 1 199 ? 1.720 -7.629 -19.533 1.00 94.00 199 VAL A N 1
ATOM 1522 C CA . VAL A 1 199 ? 2.010 -6.691 -20.630 1.00 94.00 199 VAL A CA 1
ATOM 1523 C C . VAL A 1 199 ? 3.519 -6.525 -20.819 1.00 94.00 199 VAL A C 1
ATOM 1525 O O . VAL A 1 199 ? 3.995 -6.595 -21.946 1.00 94.00 199 VAL A O 1
ATOM 1528 N N . PHE A 1 200 ? 4.268 -6.371 -19.726 1.00 92.38 200 PHE A N 1
ATOM 1529 C CA . PHE A 1 200 ? 5.725 -6.253 -19.757 1.00 92.38 200 PHE A CA 1
ATOM 1530 C C . PHE A 1 200 ? 6.402 -7.501 -20.345 1.00 92.38 200 PHE A C 1
ATOM 1532 O O . PHE A 1 200 ? 7.247 -7.384 -21.222 1.00 92.38 200 PHE A O 1
ATOM 1539 N N . LEU A 1 201 ? 5.999 -8.700 -19.912 1.00 92.12 201 LEU A N 1
ATOM 1540 C CA . LEU A 1 201 ? 6.571 -9.963 -20.396 1.00 92.12 201 LEU A CA 1
ATOM 1541 C C . LEU A 1 201 ? 6.205 -10.291 -21.845 1.00 92.12 201 LEU A C 1
ATOM 1543 O O . LEU A 1 201 ? 6.912 -11.063 -22.476 1.00 92.12 201 LEU A O 1
ATOM 1547 N N . HIS A 1 202 ? 5.092 -9.767 -22.353 1.00 90.69 202 HIS A N 1
ATOM 1548 C CA . HIS A 1 202 ? 4.727 -9.940 -23.757 1.00 90.69 202 HIS A CA 1
ATOM 1549 C C . HIS A 1 202 ? 5.573 -9.054 -24.689 1.00 90.69 202 HIS A C 1
ATOM 1551 O O . HIS A 1 202 ? 5.716 -9.381 -25.864 1.00 90.69 202 HIS A O 1
ATOM 1557 N N . ASP A 1 203 ? 6.076 -7.918 -24.199 1.00 82.12 203 ASP A N 1
ATOM 1558 C CA . ASP A 1 203 ? 6.928 -7.007 -24.980 1.00 82.12 203 ASP A CA 1
ATOM 1559 C C . ASP A 1 203 ? 8.414 -7.406 -24.965 1.00 82.12 203 ASP A C 1
ATOM 1561 O O . ASP A 1 203 ? 9.159 -6.983 -25.847 1.00 82.12 203 ASP A O 1
ATOM 1565 N N . LEU A 1 204 ? 8.830 -8.206 -23.973 1.00 79.50 204 LEU A N 1
ATOM 1566 C CA . LEU A 1 204 ? 10.195 -8.721 -23.810 1.00 79.50 204 LEU A CA 1
ATOM 1567 C C . LEU A 1 204 ? 10.532 -9.822 -24.831 1.00 79.50 204 LEU A C 1
ATOM 1569 O O . LEU A 1 204 ? 11.659 -9.781 -25.374 1.00 79.50 204 LEU A O 1
#

Foldseek 3Di:
DLCVVDPQDPPPCCPPLAHSVLVVLCVVVVVVLCVVLVVLLVLLVVLLVVLVVVLVVLVVVLVVLVCLQDDDVVLQVVLVVVQVVQQVVCVVVVHDSVVGDHRPDHPPDDDDRDPLSVLLSVLSVVLSVLSVVLNVVSVVLNVLSVVLPPQDDDTSNVSSVVNVVSVVVCVVVVSVVSSVCSVVSNVVSVVSNVVSVVSVVVVD

Radius of gyration: 32.59 Å; Cα contacts (8 Å, |Δi|>4): 163; chains: 1; bounding box: 75×34×96 Å

InterPro domains:
  IPR045338 Domain of unknown function DUF6535 [PF20153] (22-202)

Solvent-accessible surface area (backbone atoms only — not comparable to full-atom values): 11166 Å² total; per-residue (Å²): 121,65,71,85,75,43,70,84,57,58,91,94,38,58,82,43,56,77,14,49,62,33,49,55,49,43,55,54,49,49,51,55,48,46,58,57,47,51,55,52,48,54,53,41,51,54,50,39,54,49,31,52,56,51,42,54,56,51,46,54,54,46,61,61,51,53,52,61,70,47,82,61,63,65,58,30,50,49,29,43,48,53,30,52,56,44,43,55,49,31,56,74,71,73,44,61,69,87,77,48,71,75,48,90,39,52,98,82,55,89,79,77,63,53,72,64,54,54,50,33,46,51,28,40,53,49,17,44,50,40,26,54,50,41,39,54,52,41,53,52,51,49,51,53,52,53,63,64,69,53,81,63,77,78,44,41,39,52,32,46,52,54,51,50,53,49,52,52,45,40,59,75,70,38,46,70,58,51,63,66,42,42,61,56,48,44,51,50,18,53,51,37,34,51,54,22,48,54,57,50,63,71,74,107

pLDDT: mean 91.38, std 5.45, range [74.0, 98.25]

Mean predicted aligned error: 7.36 Å

Nearest PDB structures (foldseek):
  8otz-assembly1_DQ  TM=3.955E-01  e=5.797E+00  Bos taurus
  8i7o-assembly1_C8  TM=3.703E-01  e=7.825E+00  Mus musculus

Sequence (204 aa):
DYTHKYAEDPPHKEMGPAARLWKVYNDEASKFDSDMVDDWKDGLDMLLVFAALFSAVLTTFVVETSQALSPDYAEVTASLMVELIAVTRASASGAGVDSVPAALLTPLSDFAPRPVDIAVNAFWFTSLSLSLSTALIAIVAKQWIHQYTMIPSGSPRDRARIRQARLQALGKWHVPAIIGLLPTVMHVSLGVFFAGLVVFLHDL